Protein AF-A0A926B0V4-F1 (afdb_monomer_lite)

Sequence (328 aa):
MERTVPIIPLVIFDDSSFALPARYVQLSSSSASTWKEQTALTDANVHWQYHVLNVIGFRLKVNPSTSCTLLAYDDGTENGKGLALRRIESVQRYLTQSFGIASRRMNVEVRKGQPSQSPWVMIVNPTRTLIRPVTTSFVQNETRLPRVRIMPEVVSEAGIDKWSVTMFQAGRSVRTYADTGAVPATILWNMNENLQADAVLLQQVLVELRLEDKEGANTKSEPGRIAMRSQSVTDVSGVPSTRVEILRLHPPDYLSTSETELFNGVAPFTSIEFYPATATDEPEFLQSDAPVYTKPVNVDVWFRRGLVSPEKELYQRAEVYIKEERRP

pLDDT: mean 78.85, std 19.37, range [28.58, 98.62]

Structure (mmCIF, N/CA/C/O backbone):
data_AF-A0A926B0V4-F1
#
_entry.id   AF-A0A926B0V4-F1
#
loop_
_atom_site.group_PDB
_atom_site.id
_atom_site.type_symbol
_atom_site.label_atom_id
_atom_site.label_alt_id
_atom_site.label_comp_id
_atom_site.label_asym_id
_atom_site.label_entity_id
_atom_site.label_seq_id
_atom_site.pdbx_PDB_ins_code
_atom_site.Cartn_x
_atom_site.Cartn_y
_atom_site.Cartn_z
_atom_site.occupancy
_atom_site.B_iso_or_equiv
_atom_site.auth_seq_id
_atom_site.auth_comp_id
_atom_site.auth_asym_id
_atom_site.auth_atom_id
_atom_site.pdbx_PDB_model_num
ATOM 1 N N . MET A 1 1 ? -15.946 -5.553 4.010 1.00 76.75 1 MET A N 1
ATOM 2 C CA . MET A 1 1 ? -15.509 -4.488 3.090 1.00 76.75 1 MET A CA 1
ATOM 3 C C . MET A 1 1 ? -14.475 -5.054 2.139 1.00 76.75 1 MET A C 1
ATOM 5 O O . MET A 1 1 ? -13.463 -5.557 2.596 1.00 76.75 1 MET A O 1
ATOM 9 N N . GLU A 1 2 ? -14.710 -4.981 0.841 1.00 82.81 2 GLU A N 1
ATOM 10 C CA . GLU A 1 2 ? -13.732 -5.311 -0.191 1.00 82.81 2 GLU A CA 1
ATOM 11 C C . GLU A 1 2 ? -13.156 -4.026 -0.777 1.00 82.81 2 GLU A C 1
ATOM 13 O O . GLU A 1 2 ? -13.859 -3.022 -0.915 1.00 82.81 2 GLU A O 1
ATOM 18 N N . ARG A 1 3 ? -11.865 -4.044 -1.093 1.00 83.31 3 ARG A N 1
ATOM 19 C CA . ARG A 1 3 ? -11.168 -2.914 -1.688 1.00 83.31 3 ARG A CA 1
ATOM 20 C C . ARG A 1 3 ? -10.276 -3.386 -2.819 1.00 83.31 3 ARG A C 1
ATOM 22 O O . ARG A 1 3 ? -9.405 -4.225 -2.600 1.00 83.31 3 ARG A O 1
ATOM 29 N N . THR A 1 4 ? -10.437 -2.758 -3.974 1.00 84.94 4 THR A N 1
ATOM 30 C CA . THR A 1 4 ? -9.619 -2.982 -5.163 1.00 84.94 4 THR A CA 1
ATOM 31 C C . THR A 1 4 ? -8.945 -1.680 -5.570 1.00 84.94 4 THR A C 1
ATOM 33 O O . THR A 1 4 ? -9.616 -0.678 -5.825 1.00 84.94 4 THR A O 1
ATOM 36 N N . VAL A 1 5 ? -7.612 -1.683 -5.627 1.00 85.88 5 VAL A N 1
ATOM 37 C CA . VAL A 1 5 ? -6.826 -0.523 -6.061 1.00 85.88 5 VAL A CA 1
ATOM 38 C C . VAL A 1 5 ? -5.850 -0.896 -7.177 1.00 85.88 5 VAL A C 1
ATOM 40 O O . VAL A 1 5 ? -5.199 -1.942 -7.115 1.00 85.88 5 VAL A O 1
ATOM 43 N N . PRO A 1 6 ? -5.711 -0.059 -8.210 1.00 83.75 6 PRO A N 1
ATOM 44 C CA . PRO A 1 6 ? -4.656 -0.195 -9.192 1.00 83.75 6 PRO A CA 1
ATOM 45 C C . PRO A 1 6 ? -3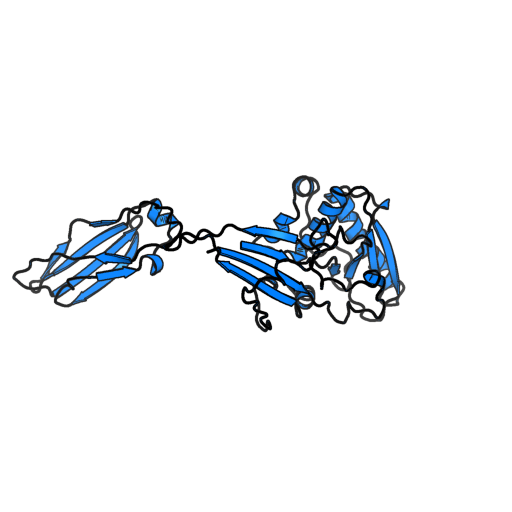.313 0.192 -8.578 1.00 83.75 6 PRO A C 1
ATOM 47 O O . PRO A 1 6 ? -3.224 0.999 -7.650 1.00 83.75 6 PRO A O 1
ATOM 50 N N . ILE A 1 7 ? -2.259 -0.383 -9.143 1.00 84.81 7 ILE A N 1
ATOM 51 C CA . ILE A 1 7 ? -0.883 -0.010 -8.849 1.00 84.81 7 ILE A CA 1
ATOM 52 C C . ILE A 1 7 ? -0.253 0.415 -10.156 1.00 84.81 7 ILE A C 1
ATOM 54 O O . ILE A 1 7 ? -0.257 -0.340 -11.129 1.00 84.81 7 ILE A O 1
ATOM 58 N N . ILE A 1 8 ? 0.289 1.626 -10.169 1.00 86.94 8 ILE A N 1
ATOM 59 C CA . ILE A 1 8 ? 0.957 2.142 -11.353 1.00 86.94 8 ILE A CA 1
ATOM 60 C C . ILE A 1 8 ? 2.337 1.484 -11.397 1.00 86.94 8 ILE A C 1
ATOM 62 O O . ILE A 1 8 ? 3.089 1.630 -10.431 1.00 86.94 8 ILE A O 1
ATOM 66 N N . PRO A 1 9 ? 2.688 0.759 -12.473 1.00 89.75 9 PRO A N 1
ATOM 67 C CA . PRO A 1 9 ? 3.892 -0.057 -12.579 1.00 89.75 9 PRO A CA 1
ATOM 68 C C . PRO A 1 9 ? 5.116 0.809 -12.891 1.00 89.75 9 PRO A C 1
ATOM 70 O O . PRO A 1 9 ? 5.840 0.564 -13.850 1.00 89.75 9 PRO A O 1
ATOM 73 N N . LEU A 1 10 ? 5.319 1.866 -12.114 1.00 89.62 10 LEU A N 1
ATOM 74 C CA . LEU A 1 10 ? 6.304 2.901 -12.366 1.00 89.62 10 LEU A CA 1
ATOM 75 C C . LEU A 1 10 ? 7.019 3.262 -11.065 1.00 89.62 10 LEU A C 1
ATOM 77 O O . LEU A 1 10 ? 6.400 3.360 -10.004 1.00 89.62 10 LEU A O 1
ATOM 81 N N . VAL A 1 11 ? 8.330 3.453 -11.174 1.00 95.38 11 VAL A N 1
ATOM 82 C CA . VAL A 1 11 ? 9.209 3.929 -10.105 1.00 95.38 11 VAL A CA 1
ATOM 83 C C . VAL A 1 11 ? 9.787 5.262 -10.539 1.00 95.38 11 VAL A C 1
ATOM 85 O O . VAL A 1 11 ? 10.464 5.332 -11.563 1.00 95.38 11 VAL A O 1
ATOM 88 N N . ILE A 1 12 ? 9.527 6.311 -9.769 1.00 94.06 12 ILE A N 1
ATOM 89 C CA . ILE A 1 12 ? 10.111 7.635 -9.998 1.00 94.06 12 ILE A CA 1
ATOM 90 C C . ILE A 1 12 ? 11.411 7.715 -9.201 1.00 94.06 12 ILE A C 1
ATOM 92 O O . ILE A 1 12 ? 11.429 7.323 -8.040 1.00 94.06 12 ILE A O 1
ATOM 96 N N . PHE A 1 13 ? 12.494 8.180 -9.814 1.00 95.00 13 PHE A N 1
ATOM 97 C CA . PHE A 1 13 ? 13.789 8.414 -9.175 1.00 95.00 13 PHE A CA 1
ATOM 98 C C . PHE A 1 13 ? 13.950 9.891 -8.821 1.00 95.00 13 PHE A C 1
ATOM 100 O O . PHE A 1 13 ? 13.159 10.730 -9.236 1.00 95.00 13 PHE A O 1
ATOM 107 N N . ASP A 1 14 ? 14.987 10.209 -8.057 1.00 91.88 14 ASP A N 1
ATOM 108 C CA . ASP A 1 14 ? 15.389 11.599 -7.849 1.00 91.88 14 ASP A CA 1
ATOM 109 C C . ASP A 1 14 ? 16.259 12.054 -9.045 1.00 91.88 14 ASP A C 1
ATOM 111 O O . ASP A 1 14 ? 16.977 11.239 -9.639 1.00 91.88 14 ASP A O 1
ATOM 115 N N . ASP A 1 15 ? 16.188 13.334 -9.424 1.00 82.19 15 ASP A N 1
ATOM 116 C CA . ASP A 1 15 ? 16.607 13.858 -10.743 1.00 82.19 15 ASP A CA 1
ATOM 117 C C . ASP A 1 15 ? 18.003 13.438 -11.222 1.00 82.19 15 ASP A C 1
ATOM 119 O O . ASP A 1 15 ? 18.176 13.089 -12.391 1.00 82.19 15 ASP A O 1
ATOM 123 N N . SER A 1 16 ? 18.996 13.403 -10.334 1.00 85.56 16 SER A N 1
ATOM 124 C CA . SER A 1 16 ? 20.379 13.004 -10.646 1.00 85.56 16 SER A CA 1
ATOM 125 C C . SER A 1 16 ? 20.762 11.621 -10.108 1.00 85.56 16 SER A C 1
ATOM 127 O O . SER A 1 16 ? 21.901 11.179 -10.263 1.00 85.56 16 SER A O 1
ATOM 129 N N . SER A 1 17 ? 19.821 10.913 -9.482 1.00 93.06 17 SER A N 1
ATOM 130 C CA . SER A 1 17 ? 20.060 9.625 -8.835 1.00 93.06 17 SER A CA 1
ATOM 131 C C . SER A 1 17 ? 19.667 8.448 -9.725 1.00 93.06 17 SER A C 1
ATOM 133 O O . SER A 1 17 ? 18.660 8.471 -10.438 1.00 93.06 17 SER A O 1
ATOM 135 N N . PHE A 1 18 ? 20.448 7.373 -9.627 1.00 95.81 18 PHE A N 1
ATOM 136 C CA . PHE A 1 18 ? 20.097 6.038 -10.118 1.00 95.81 18 PHE A CA 1
ATOM 137 C C . PHE A 1 18 ? 19.885 5.030 -8.980 1.00 95.81 18 PHE A C 1
ATOM 139 O O . PHE A 1 18 ? 19.626 3.854 -9.241 1.00 95.81 18 PHE A O 1
ATOM 146 N N . ALA A 1 19 ? 20.017 5.456 -7.721 1.00 96.56 19 ALA A N 1
ATOM 147 C CA . ALA A 1 19 ? 19.706 4.616 -6.573 1.00 96.56 19 ALA A CA 1
ATOM 148 C C . ALA A 1 19 ? 18.186 4.495 -6.424 1.00 96.56 19 ALA A C 1
ATOM 150 O O . ALA A 1 19 ? 17.470 5.480 -6.607 1.00 96.56 19 ALA A O 1
ATOM 151 N N . LEU A 1 20 ? 17.694 3.298 -6.086 1.00 96.81 20 LEU A N 1
ATOM 152 C CA . LEU A 1 20 ? 16.276 3.118 -5.777 1.00 96.81 20 LEU A CA 1
ATOM 153 C C . LEU A 1 20 ? 15.900 4.011 -4.590 1.00 96.81 20 LEU A C 1
ATOM 155 O O . LEU A 1 20 ? 16.515 3.869 -3.528 1.00 96.81 20 LEU A O 1
ATOM 159 N N . PRO A 1 21 ? 14.909 4.907 -4.734 1.00 96.06 21 PRO A N 1
ATOM 160 C CA . PRO A 1 21 ? 14.584 5.822 -3.655 1.00 96.06 21 PRO A CA 1
ATOM 161 C C . PRO A 1 21 ? 14.068 5.098 -2.415 1.00 96.06 21 PRO A C 1
ATOM 163 O O . PRO A 1 21 ? 13.288 4.149 -2.509 1.00 96.06 21 PRO A O 1
ATOM 166 N N . ALA A 1 22 ? 14.456 5.596 -1.240 1.00 94.25 22 ALA A N 1
ATOM 167 C CA . ALA A 1 22 ? 14.144 4.977 0.050 1.00 94.25 22 ALA A CA 1
ATOM 168 C C . ALA A 1 22 ? 12.638 4.899 0.359 1.00 94.25 22 ALA A C 1
ATOM 170 O O . ALA A 1 22 ? 12.223 4.099 1.192 1.00 94.25 22 ALA A O 1
ATOM 171 N N . ARG A 1 23 ? 11.817 5.712 -0.321 1.00 94.56 23 ARG A N 1
ATOM 172 C CA . ARG A 1 23 ? 10.354 5.675 -0.197 1.00 94.56 23 ARG A CA 1
ATOM 173 C C . ARG A 1 23 ? 9.737 4.384 -0.736 1.00 94.56 23 ARG A C 1
ATOM 175 O O . ARG A 1 23 ? 8.682 3.999 -0.256 1.00 94.56 23 ARG A O 1
ATOM 182 N N . TYR A 1 24 ? 10.382 3.704 -1.687 1.00 97.00 24 TYR A N 1
ATOM 183 C CA . TYR A 1 24 ? 9.933 2.395 -2.162 1.00 97.00 24 TYR A CA 1
ATOM 184 C C . TYR A 1 24 ? 10.376 1.308 -1.188 1.00 97.00 24 TYR A C 1
ATOM 186 O O . TYR A 1 24 ? 11.553 1.221 -0.834 1.00 97.00 24 TYR A O 1
ATOM 194 N N . VAL A 1 25 ? 9.443 0.448 -0.781 1.00 97.19 25 VAL A N 1
ATOM 195 C CA . VAL A 1 25 ? 9.725 -0.614 0.187 1.00 97.19 25 VAL A CA 1
ATOM 196 C C . VAL A 1 25 ? 10.599 -1.676 -0.462 1.00 97.19 25 VAL A C 1
ATOM 198 O O . VAL A 1 25 ? 10.169 -2.363 -1.390 1.00 97.19 25 VAL A O 1
ATOM 201 N N . GLN A 1 26 ? 11.810 -1.836 0.064 1.00 97.50 26 GLN A N 1
ATOM 202 C CA . GLN A 1 26 ? 12.789 -2.808 -0.408 1.00 97.50 26 GLN A CA 1
ATOM 203 C C . GLN A 1 26 ? 12.864 -3.989 0.562 1.00 97.50 26 GLN A C 1
ATOM 205 O O . GLN A 1 26 ? 13.227 -3.842 1.727 1.00 97.50 26 GLN A O 1
ATOM 210 N N . LEU A 1 27 ? 12.502 -5.173 0.079 1.00 97.94 27 LEU A N 1
ATOM 211 C CA . LEU A 1 27 ? 12.537 -6.414 0.841 1.00 97.94 27 LEU A CA 1
ATOM 212 C C . LEU A 1 27 ? 13.888 -7.107 0.669 1.00 97.94 27 LEU A C 1
ATOM 214 O O . LEU A 1 27 ? 14.455 -7.126 -0.425 1.00 97.94 27 LEU A O 1
ATOM 218 N N . SER A 1 28 ? 14.368 -7.760 1.725 1.00 97.94 28 SER A N 1
ATOM 219 C CA . SER A 1 28 ? 15.411 -8.778 1.595 1.00 97.94 28 SER A CA 1
ATOM 220 C C . SER A 1 28 ? 14.868 -10.008 0.859 1.00 97.94 28 SER A C 1
ATOM 222 O O . SER A 1 28 ? 13.655 -10.223 0.795 1.00 97.94 28 SER A O 1
ATOM 224 N N . SER A 1 29 ? 15.758 -10.873 0.365 1.00 97.31 29 SER A N 1
ATOM 225 C CA . SER A 1 29 ? 15.349 -12.143 -0.253 1.00 97.31 29 SER A CA 1
ATOM 226 C C . SER A 1 29 ? 14.517 -13.025 0.693 1.00 97.31 29 SER A C 1
ATOM 228 O O . SER A 1 29 ? 13.524 -13.631 0.285 1.00 97.31 29 SER A O 1
ATOM 230 N N . SER A 1 30 ? 14.856 -13.033 1.989 1.00 96.88 30 SER A N 1
ATOM 231 C CA . SER A 1 30 ? 14.104 -13.769 3.010 1.00 96.88 30 SER A CA 1
ATOM 232 C C . SER A 1 30 ? 12.690 -13.215 3.194 1.00 96.88 30 SER A C 1
ATOM 234 O O . SER A 1 30 ? 11.731 -13.986 3.137 1.00 96.88 30 SER A O 1
ATOM 236 N N . SER A 1 31 ? 12.525 -11.897 3.326 1.00 97.12 31 SER A N 1
ATOM 237 C CA . SER A 1 31 ? 11.203 -11.270 3.448 1.00 97.12 31 SER A CA 1
ATOM 238 C C . SER A 1 31 ? 10.379 -11.433 2.169 1.00 97.12 31 SER A C 1
ATOM 240 O O . SER A 1 31 ? 9.205 -11.789 2.224 1.00 97.12 31 SER A O 1
ATOM 242 N N . ALA A 1 32 ? 10.999 -11.267 0.998 1.00 97.00 32 ALA A N 1
ATOM 243 C CA . ALA A 1 32 ? 10.350 -11.458 -0.298 1.00 97.00 32 ALA A CA 1
ATOM 244 C C . ALA A 1 32 ? 9.883 -12.907 -0.537 1.00 97.00 32 ALA A C 1
ATOM 246 O O . ALA A 1 32 ? 8.979 -13.147 -1.340 1.00 97.00 32 ALA A O 1
ATOM 247 N N . SER A 1 33 ? 10.470 -13.895 0.150 1.00 94.44 33 SER A N 1
ATOM 248 C CA . SER A 1 33 ? 10.073 -15.299 0.007 1.00 94.44 33 SER A CA 1
ATOM 249 C C . SER A 1 33 ? 8.668 -15.596 0.543 1.00 94.44 33 SER A C 1
ATOM 251 O O . SER A 1 33 ? 7.975 -16.438 -0.032 1.00 94.44 33 SER A O 1
ATOM 253 N N . THR A 1 34 ? 8.236 -14.877 1.583 1.00 95.38 34 THR A N 1
ATOM 254 C CA . THR A 1 34 ? 6.943 -15.058 2.264 1.00 95.38 34 THR A CA 1
ATOM 255 C C . THR A 1 34 ? 5.933 -13.957 1.939 1.00 95.38 34 THR A C 1
ATOM 257 O O . THR A 1 34 ? 4.738 -14.136 2.171 1.00 95.38 34 THR A O 1
ATOM 260 N N . TRP A 1 35 ? 6.394 -12.845 1.362 1.00 96.69 35 TRP A N 1
ATOM 261 C CA . TRP A 1 35 ? 5.568 -11.691 1.024 1.00 96.69 35 TRP A CA 1
ATOM 262 C C . TRP A 1 35 ? 4.465 -12.015 0.001 1.00 96.69 35 TRP A C 1
ATOM 264 O O . TRP A 1 35 ? 4.663 -12.806 -0.928 1.00 96.69 35 TRP A O 1
ATOM 274 N N . LYS A 1 36 ? 3.297 -11.380 0.160 1.00 94.38 36 LYS A N 1
ATOM 275 C CA . LYS A 1 36 ? 2.122 -11.509 -0.718 1.00 94.38 36 LYS A CA 1
ATOM 276 C C . LYS A 1 36 ? 1.660 -10.132 -1.180 1.00 94.38 36 LYS A C 1
ATOM 278 O O . LYS A 1 36 ? 1.763 -9.166 -0.432 1.00 94.38 36 LYS A O 1
ATOM 283 N N . GLU A 1 37 ? 1.089 -10.040 -2.380 1.00 93.75 37 GLU A N 1
ATOM 284 C CA . GLU A 1 37 ? 0.657 -8.747 -2.935 1.00 93.75 37 GLU A CA 1
ATOM 285 C C . GLU A 1 37 ? -0.401 -8.028 -2.086 1.00 93.75 37 GLU A C 1
ATOM 287 O O . GLU A 1 37 ? -0.377 -6.804 -1.993 1.00 93.75 37 GLU A O 1
ATOM 292 N N . GLN A 1 38 ? -1.269 -8.774 -1.396 1.00 92.12 38 GLN A N 1
ATOM 293 C CA . GLN A 1 38 ? -2.292 -8.227 -0.499 1.00 92.12 38 GLN A CA 1
ATOM 294 C C . GLN A 1 38 ? -1.680 -7.466 0.683 1.00 92.12 38 GLN A C 1
ATOM 296 O O . GLN A 1 38 ? -2.309 -6.541 1.196 1.00 92.12 38 GLN A O 1
ATOM 301 N N . THR A 1 39 ? -0.440 -7.796 1.077 1.00 91.81 39 THR A N 1
ATOM 302 C CA . THR A 1 39 ? 0.286 -7.089 2.139 1.00 91.81 39 THR A CA 1
ATOM 303 C C . THR A 1 39 ? 0.428 -5.599 1.828 1.00 91.81 39 THR A C 1
ATOM 305 O O . THR A 1 39 ? 0.376 -4.789 2.747 1.00 91.81 39 THR A O 1
ATOM 308 N N . ALA A 1 40 ? 0.513 -5.222 0.545 1.00 92.50 40 ALA A N 1
ATOM 309 C CA . ALA A 1 40 ? 0.571 -3.821 0.128 1.00 92.50 40 ALA A CA 1
ATOM 310 C C . ALA A 1 40 ? -0.666 -3.006 0.550 1.00 92.50 40 ALA A C 1
ATOM 312 O O . ALA A 1 40 ? -0.563 -1.793 0.678 1.00 92.50 40 ALA A O 1
ATOM 313 N N . LEU A 1 41 ? -1.827 -3.648 0.742 1.00 89.25 41 LEU A N 1
ATOM 314 C CA . LEU A 1 41 ? -3.076 -2.979 1.136 1.00 89.25 41 LEU A CA 1
ATOM 315 C C . LEU A 1 41 ? -3.387 -3.091 2.627 1.00 89.25 41 LEU A C 1
ATOM 317 O O . LEU A 1 41 ? -4.265 -2.383 3.118 1.00 89.25 41 LEU A O 1
ATOM 321 N N . THR A 1 42 ? -2.712 -3.995 3.334 1.00 85.69 42 THR A N 1
ATOM 322 C CA . THR A 1 42 ? -2.877 -4.177 4.781 1.00 85.69 42 THR A CA 1
ATOM 323 C C . THR A 1 42 ? -1.812 -3.442 5.591 1.00 85.69 42 THR A C 1
ATOM 325 O O . THR A 1 42 ? -1.985 -3.289 6.797 1.00 85.69 42 THR A O 1
ATOM 328 N N . ASP A 1 43 ? -0.717 -2.998 4.966 1.00 84.12 43 ASP A N 1
ATOM 329 C CA . ASP A 1 43 ? 0.261 -2.122 5.611 1.00 84.12 43 ASP A CA 1
ATOM 330 C C . ASP A 1 43 ? -0.360 -0.735 5.848 1.00 84.12 43 ASP A C 1
ATOM 332 O O . ASP A 1 43 ? -0.678 -0.002 4.914 1.00 84.12 43 ASP A O 1
ATOM 336 N N . ALA A 1 44 ? -0.571 -0.387 7.117 1.00 76.94 44 ALA A N 1
ATOM 337 C CA . ALA A 1 44 ? -1.184 0.880 7.505 1.00 76.94 44 ALA A CA 1
ATOM 338 C C . ALA A 1 44 ? -0.198 2.063 7.496 1.00 76.94 44 ALA A C 1
ATOM 340 O O . ALA A 1 44 ? -0.631 3.215 7.558 1.00 76.94 44 ALA A O 1
ATOM 341 N N . ASN A 1 45 ? 1.112 1.795 7.456 1.00 84.12 45 ASN A N 1
ATOM 342 C CA . ASN A 1 45 ? 2.155 2.813 7.587 1.00 84.12 45 ASN A CA 1
ATOM 343 C C . ASN A 1 45 ? 2.652 3.314 6.231 1.00 84.12 45 ASN A C 1
ATOM 345 O O . ASN A 1 45 ? 3.163 4.431 6.137 1.00 84.12 45 ASN A O 1
ATOM 349 N N . VAL A 1 46 ? 2.516 2.493 5.191 1.00 90.00 46 VAL A N 1
ATOM 350 C CA . VAL A 1 46 ? 3.065 2.768 3.867 1.00 90.00 46 VAL A CA 1
ATOM 351 C C . VAL A 1 46 ? 1.953 2.773 2.830 1.00 90.00 46 VAL A C 1
ATOM 353 O O . VAL A 1 46 ? 1.135 1.862 2.758 1.00 90.00 46 VAL A O 1
ATOM 356 N N . HIS A 1 47 ? 1.939 3.794 1.975 1.00 92.06 47 HIS A N 1
ATOM 357 C CA . HIS A 1 47 ? 1.021 3.815 0.844 1.00 92.06 47 HIS A CA 1
ATOM 358 C C . HIS A 1 47 ? 1.353 2.688 -0.152 1.00 92.06 47 HIS A C 1
ATOM 360 O O . HIS A 1 47 ? 2.509 2.528 -0.549 1.00 92.06 47 HIS A O 1
ATOM 366 N N . TRP A 1 48 ? 0.347 1.950 -0.631 1.00 92.19 48 TRP A N 1
ATOM 367 C CA . TRP A 1 48 ? 0.531 0.747 -1.463 1.00 92.19 48 TRP A CA 1
ATOM 368 C C . TRP A 1 48 ? 1.362 0.966 -2.733 1.00 92.19 48 TRP A C 1
ATOM 370 O O . TRP A 1 48 ? 2.049 0.049 -3.180 1.00 92.19 48 TRP A O 1
ATOM 380 N N . GLN A 1 49 ? 1.339 2.176 -3.307 1.00 93.00 49 GLN A N 1
ATOM 381 C CA . GLN A 1 49 ? 2.161 2.529 -4.474 1.00 93.00 49 GLN A CA 1
ATOM 382 C C . GLN A 1 49 ? 3.653 2.263 -4.222 1.00 93.00 49 GLN A C 1
ATOM 384 O O . GLN A 1 49 ? 4.361 1.824 -5.125 1.00 93.00 49 GLN A O 1
ATOM 389 N N . TYR A 1 50 ? 4.136 2.448 -2.993 1.00 96.19 50 TYR A N 1
ATOM 390 C CA . TYR A 1 50 ? 5.535 2.194 -2.648 1.00 96.19 50 TYR A CA 1
ATOM 391 C C . TYR A 1 50 ? 5.893 0.709 -2.559 1.00 96.19 50 TYR A C 1
ATOM 393 O O . TYR A 1 50 ? 7.072 0.363 -2.491 1.00 96.19 50 TYR A O 1
ATOM 401 N N . HIS A 1 51 ? 4.903 -0.182 -2.633 1.00 97.00 51 HIS A N 1
ATOM 402 C CA . HIS A 1 51 ? 5.105 -1.614 -2.817 1.00 97.00 51 HIS A CA 1
ATOM 403 C C . HIS A 1 51 ? 5.074 -2.040 -4.291 1.00 97.00 51 HIS A C 1
ATOM 405 O O . HIS A 1 51 ? 5.116 -3.242 -4.545 1.00 97.00 51 HIS A O 1
ATOM 411 N N . VAL A 1 52 ? 5.040 -1.121 -5.270 1.00 95.81 52 VAL A N 1
ATOM 412 C CA . VAL A 1 52 ? 4.976 -1.468 -6.706 1.00 95.81 52 VAL A CA 1
ATOM 413 C C . VAL A 1 52 ? 6.003 -2.530 -7.108 1.00 95.81 52 VAL A C 1
ATOM 415 O O . VAL A 1 52 ? 5.640 -3.536 -7.716 1.00 95.81 52 VAL A O 1
ATOM 418 N N . LEU A 1 53 ? 7.265 -2.385 -6.695 1.00 97.81 53 LEU A N 1
ATOM 419 C CA . LEU A 1 53 ? 8.313 -3.359 -7.015 1.00 97.81 53 LEU A CA 1
ATOM 420 C C . LEU A 1 53 ? 8.090 -4.715 -6.334 1.00 97.81 53 LEU A C 1
ATOM 422 O O . LEU A 1 53 ? 8.420 -5.748 -6.911 1.00 97.81 53 LEU A O 1
ATOM 426 N N . ASN A 1 54 ? 7.494 -4.728 -5.141 1.00 98.25 54 ASN A N 1
ATOM 427 C CA . ASN A 1 54 ? 7.165 -5.960 -4.422 1.00 98.25 54 ASN A CA 1
ATOM 428 C C . ASN A 1 54 ? 6.019 -6.708 -5.087 1.00 98.25 54 ASN A C 1
ATOM 430 O O . ASN A 1 54 ? 6.104 -7.918 -5.282 1.00 98.25 54 ASN A O 1
ATOM 434 N N . VAL A 1 55 ? 4.979 -5.979 -5.494 1.00 96.62 55 VAL A N 1
ATOM 435 C CA . VAL A 1 55 ? 3.847 -6.538 -6.237 1.00 96.62 55 VAL A CA 1
ATOM 436 C C . VAL A 1 55 ? 4.327 -7.138 -7.553 1.00 96.62 55 VAL A C 1
ATOM 438 O O . VAL A 1 55 ? 4.026 -8.294 -7.846 1.00 96.62 55 VAL A O 1
ATOM 441 N N . ILE A 1 56 ? 5.132 -6.398 -8.318 1.00 96.19 56 ILE A N 1
ATOM 442 C CA . ILE A 1 56 ? 5.678 -6.877 -9.591 1.00 96.19 56 ILE A CA 1
ATOM 443 C C . ILE A 1 56 ? 6.608 -8.077 -9.381 1.00 96.19 56 ILE A C 1
ATOM 445 O O . ILE A 1 56 ? 6.467 -9.083 -10.077 1.00 96.19 56 ILE A O 1
ATOM 449 N N . GLY A 1 57 ? 7.517 -8.013 -8.404 1.00 97.25 57 GLY A N 1
ATOM 450 C CA . GLY A 1 57 ? 8.425 -9.110 -8.070 1.00 97.25 57 GLY A CA 1
ATOM 451 C C . GLY A 1 57 ? 7.681 -10.384 -7.674 1.00 97.25 57 GLY A C 1
ATOM 452 O O . GLY A 1 57 ? 7.967 -11.459 -8.205 1.00 97.25 57 GLY A O 1
ATOM 453 N N . PHE A 1 58 ? 6.663 -10.266 -6.817 1.00 97.19 58 PHE A N 1
ATOM 454 C CA . PHE A 1 58 ? 5.786 -11.374 -6.445 1.00 97.19 58 PHE A CA 1
ATOM 455 C C . PHE A 1 58 ? 5.087 -11.973 -7.670 1.00 97.19 58 PHE A C 1
ATOM 457 O O . PHE A 1 58 ? 5.149 -13.185 -7.881 1.00 97.19 58 PHE A O 1
ATOM 464 N N . ARG A 1 59 ? 4.479 -11.134 -8.519 1.00 95.06 59 ARG A N 1
ATOM 465 C CA . ARG A 1 59 ? 3.758 -11.580 -9.722 1.00 95.06 59 ARG A CA 1
ATOM 466 C C . ARG A 1 59 ? 4.672 -12.263 -10.737 1.00 95.06 59 ARG A C 1
ATOM 468 O O . ARG A 1 59 ? 4.289 -13.293 -11.285 1.00 95.06 59 ARG A O 1
ATOM 475 N N . LEU A 1 60 ? 5.883 -11.756 -10.957 1.00 95.38 60 LEU A N 1
ATOM 476 C CA . LEU A 1 60 ? 6.884 -12.400 -11.817 1.00 95.38 60 LEU A CA 1
ATOM 477 C C . LEU A 1 60 ? 7.355 -13.742 -11.245 1.00 95.38 60 LEU A C 1
ATOM 479 O O . LEU A 1 60 ? 7.601 -14.684 -12.003 1.00 95.38 60 LEU A O 1
ATOM 483 N N . LYS A 1 61 ? 7.478 -13.845 -9.920 1.00 95.12 61 LYS A N 1
ATOM 484 C CA . LYS A 1 61 ? 7.894 -15.077 -9.244 1.00 95.12 61 LYS A CA 1
ATOM 485 C C . LYS A 1 61 ? 6.845 -16.179 -9.376 1.00 95.12 61 LYS A C 1
ATOM 487 O O . LYS A 1 61 ? 7.203 -17.307 -9.698 1.00 95.12 61 LYS A O 1
ATOM 492 N N . VAL A 1 62 ? 5.567 -15.860 -9.161 1.00 94.31 62 VAL A N 1
ATOM 493 C CA . VAL A 1 62 ? 4.478 -16.852 -9.247 1.00 94.31 62 VAL A CA 1
ATOM 494 C C . VAL A 1 62 ? 4.071 -17.184 -10.687 1.00 94.31 62 VAL A C 1
ATOM 496 O O . VAL A 1 62 ? 3.494 -18.240 -10.914 1.00 94.31 62 VAL A O 1
ATOM 499 N N . ASN A 1 63 ? 4.417 -16.336 -11.663 1.00 92.94 63 ASN A N 1
ATOM 500 C CA . ASN A 1 63 ? 4.169 -16.577 -13.087 1.00 92.94 63 ASN A CA 1
ATOM 501 C C . ASN A 1 63 ? 5.496 -16.741 -13.853 1.00 92.94 63 ASN A C 1
ATOM 503 O O . ASN A 1 63 ? 5.946 -15.786 -14.486 1.00 92.94 63 ASN A O 1
ATOM 507 N N . PRO A 1 64 ? 6.165 -17.911 -13.814 1.00 92.00 64 PRO A N 1
ATOM 508 C CA . PRO A 1 64 ? 7.522 -18.083 -14.347 1.00 92.00 64 PRO A CA 1
ATOM 509 C C . PRO A 1 64 ? 7.646 -17.914 -15.871 1.00 92.00 64 PRO A C 1
ATOM 511 O O . PRO A 1 64 ? 8.739 -17.624 -16.355 1.00 92.00 64 PRO A O 1
ATOM 514 N N . SER A 1 65 ? 6.550 -18.062 -16.619 1.00 91.25 65 SER A N 1
ATOM 515 C CA . SER A 1 65 ? 6.494 -17.864 -18.075 1.00 91.25 65 SER A CA 1
ATOM 516 C C . SER A 1 65 ? 6.367 -16.397 -18.497 1.00 91.25 65 SER A C 1
ATOM 518 O O . SER A 1 65 ? 6.598 -16.076 -19.659 1.00 91.25 65 SER A O 1
ATOM 520 N N . THR A 1 66 ? 6.014 -15.491 -17.581 1.00 91.06 66 THR A N 1
ATOM 521 C CA . THR A 1 66 ? 5.788 -14.077 -17.907 1.00 91.06 66 THR A CA 1
ATOM 522 C C . THR A 1 66 ? 7.109 -13.317 -18.040 1.00 91.06 66 THR A C 1
ATOM 524 O O . THR A 1 66 ? 8.046 -13.540 -17.275 1.00 91.06 66 THR A O 1
ATOM 527 N N . SER A 1 67 ? 7.186 -12.368 -18.963 1.00 92.75 67 SER A N 1
ATOM 528 C CA . SER A 1 67 ? 8.281 -11.398 -19.059 1.00 92.75 67 SER A CA 1
ATOM 529 C C . SER A 1 67 ? 7.742 -9.969 -19.021 1.00 92.75 67 SER A C 1
ATOM 531 O O . SER A 1 67 ? 6.536 -9.724 -19.155 1.00 92.75 67 SER A O 1
ATOM 533 N N . CYS A 1 68 ? 8.637 -9.017 -18.799 1.00 93.38 68 CYS A N 1
ATOM 534 C CA . CYS A 1 68 ? 8.337 -7.596 -18.878 1.00 93.38 68 CYS A CA 1
ATOM 535 C C . CYS A 1 68 ? 9.475 -6.830 -19.549 1.00 93.38 68 CYS A C 1
ATOM 537 O O . CYS A 1 68 ? 10.596 -7.330 -19.674 1.00 93.38 68 CYS A O 1
ATOM 539 N N . THR A 1 69 ? 9.170 -5.601 -19.945 1.00 94.31 69 THR A N 1
ATOM 540 C CA . THR A 1 69 ? 10.151 -4.614 -20.382 1.00 94.31 69 THR A CA 1
ATOM 541 C C . THR A 1 69 ? 10.265 -3.536 -19.314 1.00 94.31 69 THR A C 1
ATOM 543 O O . THR A 1 69 ? 9.259 -3.004 -18.849 1.00 94.31 69 THR A O 1
ATOM 546 N N . LEU A 1 70 ? 11.492 -3.228 -18.912 1.00 96.12 70 LEU A N 1
ATOM 547 C CA . LEU A 1 70 ? 11.837 -2.070 -18.106 1.00 96.12 70 LEU A CA 1
ATOM 548 C C . LEU A 1 70 ? 12.167 -0.934 -19.070 1.00 96.12 70 LEU A C 1
ATOM 550 O O . LEU A 1 70 ? 13.195 -0.969 -19.747 1.00 96.12 70 LEU A O 1
ATOM 554 N N . LEU A 1 71 ? 11.261 0.032 -19.145 1.00 92.62 71 LEU A N 1
ATOM 555 C CA . LEU A 1 71 ? 11.332 1.174 -20.040 1.00 92.62 71 LEU A CA 1
ATOM 556 C C . LEU A 1 71 ? 11.705 2.431 -19.255 1.00 92.62 71 LEU A C 1
ATOM 558 O O . LEU A 1 71 ? 11.106 2.715 -18.217 1.00 92.62 71 LEU A O 1
ATOM 562 N N . ALA A 1 72 ? 12.636 3.213 -19.783 1.00 92.31 72 ALA A N 1
ATOM 563 C CA . ALA A 1 72 ? 12.895 4.579 -19.344 1.00 92.31 72 ALA A CA 1
ATOM 564 C C . ALA A 1 72 ? 13.110 5.492 -20.555 1.00 92.31 72 ALA A C 1
ATOM 566 O O . ALA A 1 72 ? 13.464 5.028 -21.641 1.00 92.31 72 ALA A O 1
ATOM 567 N N . TYR A 1 73 ? 12.928 6.792 -20.353 1.00 89.44 73 TYR A N 1
ATOM 568 C CA . TYR A 1 73 ? 13.329 7.807 -21.321 1.00 89.44 73 TYR A CA 1
ATOM 569 C C . TYR A 1 73 ? 14.619 8.490 -20.854 1.00 89.44 73 TYR A C 1
ATOM 571 O O . TYR A 1 73 ? 14.818 8.692 -19.653 1.00 89.44 73 TYR A O 1
ATOM 579 N N . ASP A 1 74 ? 15.492 8.828 -21.798 1.00 90.19 74 ASP A N 1
ATOM 580 C CA . ASP A 1 74 ? 16.617 9.732 -21.554 1.00 90.19 74 ASP A CA 1
ATOM 581 C C . ASP A 1 74 ? 16.180 11.212 -21.588 1.00 90.19 74 ASP A C 1
ATOM 583 O O . ASP A 1 74 ? 15.013 11.525 -21.816 1.00 90.19 74 ASP A O 1
ATOM 587 N N . ASP A 1 75 ? 17.111 12.133 -21.338 1.00 86.06 75 ASP A N 1
ATOM 588 C CA . ASP A 1 75 ? 16.879 13.585 -21.414 1.00 86.06 75 ASP A CA 1
ATOM 589 C C . ASP A 1 75 ? 17.337 14.202 -22.754 1.00 86.06 75 ASP A C 1
ATOM 591 O O . ASP A 1 75 ? 17.449 15.423 -22.885 1.00 86.06 75 ASP A O 1
ATOM 595 N N . GLY A 1 76 ? 17.639 13.365 -23.753 1.00 84.62 76 GLY A N 1
ATOM 596 C CA . GLY A 1 76 ? 18.219 13.768 -25.032 1.00 84.62 76 GLY A CA 1
ATOM 597 C C . GLY A 1 76 ? 19.744 13.948 -25.037 1.00 84.62 76 GLY A C 1
ATOM 598 O O . GLY A 1 76 ? 20.301 14.234 -26.100 1.00 84.62 76 GLY A O 1
ATOM 599 N N . THR A 1 77 ? 20.434 13.766 -23.904 1.00 87.62 77 THR A N 1
ATOM 600 C CA . THR A 1 77 ? 21.903 13.814 -23.793 1.00 87.62 77 THR A CA 1
ATOM 601 C C . THR A 1 77 ? 22.519 12.420 -23.614 1.00 87.62 77 THR A C 1
ATOM 603 O O . THR A 1 77 ? 21.879 11.493 -23.116 1.00 87.62 77 THR A O 1
ATOM 606 N N . GLU A 1 78 ? 23.803 12.258 -23.963 1.00 86.38 78 GLU A N 1
ATOM 607 C CA . GLU A 1 78 ? 24.518 10.982 -23.761 1.00 86.38 78 GLU A CA 1
ATOM 608 C C . GLU A 1 78 ? 24.614 10.609 -22.269 1.00 86.38 78 GLU A C 1
ATOM 610 O O . GLU A 1 78 ? 24.445 9.448 -21.888 1.00 86.38 78 GLU A O 1
ATOM 615 N N . ASN A 1 79 ? 24.804 11.610 -21.403 1.00 89.31 79 ASN A N 1
ATOM 616 C CA . ASN A 1 79 ? 24.798 11.416 -19.954 1.00 89.31 79 ASN A CA 1
ATOM 617 C C . ASN A 1 79 ? 23.424 10.947 -19.455 1.00 89.31 79 ASN A C 1
ATOM 619 O O . ASN A 1 79 ? 23.356 10.023 -18.641 1.00 89.31 79 ASN A O 1
ATOM 623 N N . GLY A 1 80 ? 22.335 11.532 -19.960 1.00 89.44 80 GLY A N 1
ATOM 624 C CA . GLY A 1 80 ? 20.976 11.129 -19.607 1.00 89.44 80 GLY A CA 1
ATOM 625 C C . GLY A 1 80 ? 20.645 9.711 -20.049 1.00 89.44 80 GLY A C 1
ATOM 626 O O . GLY A 1 80 ? 20.039 8.963 -19.283 1.00 89.44 80 GLY A O 1
ATOM 627 N N . LYS A 1 81 ? 21.124 9.285 -21.223 1.00 91.94 81 LYS A N 1
ATOM 628 C CA . LYS A 1 81 ? 21.002 7.892 -21.674 1.00 91.94 81 LYS A CA 1
ATOM 629 C C . LYS A 1 81 ? 21.714 6.927 -20.727 1.00 91.94 81 LYS A C 1
ATOM 631 O O . LYS A 1 81 ? 21.137 5.914 -20.323 1.00 91.94 81 LYS A O 1
ATOM 636 N N . GLY A 1 82 ? 22.940 7.261 -20.316 1.00 94.56 82 GLY A N 1
ATOM 637 C CA . GLY A 1 82 ? 23.677 6.498 -19.307 1.00 94.56 82 GLY A CA 1
ATOM 638 C C . GLY A 1 82 ? 22.955 6.442 -17.955 1.00 94.56 82 GLY A C 1
ATOM 639 O O . GLY A 1 82 ? 22.937 5.396 -17.303 1.00 94.56 82 GLY A O 1
ATOM 640 N N . LEU A 1 83 ? 22.319 7.540 -17.537 1.00 94.62 83 LEU A N 1
ATOM 641 C CA . LEU A 1 83 ? 21.565 7.612 -16.285 1.00 94.62 83 LEU A CA 1
ATOM 642 C C . LEU A 1 83 ? 20.266 6.790 -16.337 1.00 94.62 83 LEU A C 1
ATOM 644 O O . LEU A 1 83 ? 19.982 6.043 -15.399 1.00 94.62 83 LEU A O 1
ATOM 648 N N . ALA A 1 84 ? 19.512 6.873 -17.436 1.00 94.56 84 ALA A N 1
ATOM 649 C CA . ALA A 1 84 ? 18.306 6.080 -17.668 1.00 94.56 84 ALA A CA 1
ATOM 650 C C . ALA A 1 84 ? 18.604 4.573 -17.607 1.00 94.56 84 ALA A C 1
ATOM 652 O O . ALA A 1 84 ? 17.907 3.828 -16.914 1.00 94.56 84 ALA A O 1
ATOM 653 N N . LEU A 1 85 ? 19.702 4.135 -18.236 1.00 96.81 85 LEU A N 1
ATOM 654 C CA . LEU A 1 85 ? 20.146 2.743 -18.178 1.00 96.81 85 LEU A CA 1
ATOM 655 C C . LEU A 1 85 ? 20.457 2.297 -16.740 1.00 96.81 85 LEU A C 1
ATOM 657 O O . LEU A 1 85 ? 19.958 1.266 -16.293 1.00 96.81 85 LEU A O 1
ATOM 661 N N . ARG A 1 86 ? 21.210 3.098 -15.973 1.00 97.62 86 ARG A N 1
ATOM 662 C CA . ARG A 1 86 ? 21.544 2.777 -14.571 1.00 97.62 86 ARG A CA 1
ATOM 663 C C . ARG A 1 86 ? 20.311 2.686 -13.668 1.00 97.62 86 ARG A C 1
ATOM 665 O O . ARG A 1 86 ? 20.297 1.887 -12.732 1.00 97.62 86 ARG A O 1
ATOM 672 N N . ARG A 1 87 ? 19.266 3.475 -13.932 1.00 97.81 87 ARG A N 1
ATOM 673 C CA . ARG A 1 87 ? 17.982 3.382 -13.212 1.00 97.81 87 ARG A CA 1
ATOM 674 C C . ARG A 1 87 ? 17.273 2.063 -13.500 1.00 97.81 87 ARG A C 1
ATOM 676 O O . ARG A 1 87 ? 16.833 1.394 -12.562 1.00 97.81 87 ARG A O 1
ATOM 683 N N . ILE A 1 88 ? 17.219 1.659 -14.772 1.00 98.31 88 ILE A N 1
ATOM 684 C CA . ILE A 1 88 ? 16.681 0.352 -15.170 1.00 98.31 88 ILE A CA 1
ATOM 685 C C . ILE A 1 88 ? 17.461 -0.775 -14.483 1.00 98.31 88 ILE A C 1
ATOM 687 O O . ILE A 1 88 ? 16.855 -1.665 -13.886 1.00 98.31 88 ILE A O 1
ATOM 691 N N . GLU A 1 89 ? 18.794 -0.713 -14.494 1.00 98.12 89 GLU A N 1
ATOM 692 C CA . GLU A 1 89 ? 19.651 -1.694 -13.821 1.00 98.12 89 GLU A CA 1
ATOM 693 C C . GLU A 1 89 ? 19.381 -1.774 -12.315 1.00 98.12 89 GLU A C 1
ATOM 695 O O . GLU A 1 89 ? 19.408 -2.864 -11.748 1.00 98.12 89 GLU A O 1
ATOM 700 N N . SER A 1 90 ? 19.099 -0.653 -11.646 1.00 98.44 90 SER A N 1
ATOM 701 C CA . SER A 1 90 ? 18.739 -0.650 -10.224 1.00 98.44 90 SER A CA 1
ATOM 702 C C . SER A 1 90 ? 17.408 -1.354 -9.950 1.00 98.44 90 SER A C 1
ATOM 704 O O . SER A 1 90 ? 17.334 -2.152 -9.013 1.00 98.44 90 SER A O 1
ATOM 706 N N . VAL A 1 91 ? 16.387 -1.140 -10.788 1.00 98.50 91 VAL A N 1
ATOM 707 C CA . VAL A 1 91 ? 15.119 -1.891 -10.711 1.00 98.50 91 VAL A CA 1
ATOM 708 C C . VAL A 1 91 ? 15.354 -3.379 -10.974 1.00 98.50 91 VAL A C 1
ATOM 710 O O . VAL A 1 91 ? 14.907 -4.227 -10.199 1.00 98.50 91 VAL A O 1
ATOM 713 N N . GLN A 1 92 ? 16.097 -3.707 -12.033 1.00 98.19 92 GLN A N 1
ATOM 714 C CA . GLN A 1 92 ? 16.408 -5.085 -12.405 1.00 98.19 92 GLN A CA 1
ATOM 715 C C . GLN A 1 92 ? 17.165 -5.801 -11.280 1.00 98.19 92 GLN A C 1
ATOM 717 O O . GLN A 1 92 ? 16.797 -6.907 -10.892 1.00 98.19 92 GLN A O 1
ATOM 722 N N . ARG A 1 93 ? 18.182 -5.147 -10.704 1.00 98.50 93 ARG A N 1
ATOM 723 C CA . ARG A 1 93 ? 18.982 -5.663 -9.587 1.00 98.50 93 ARG A CA 1
ATOM 724 C C . ARG A 1 93 ? 18.105 -6.006 -8.391 1.00 98.50 93 ARG A C 1
ATOM 726 O O . ARG A 1 93 ? 18.262 -7.091 -7.842 1.00 98.50 93 ARG A O 1
ATOM 733 N N . TYR A 1 94 ? 17.175 -5.128 -8.022 1.00 98.62 94 TYR A N 1
ATOM 734 C CA . TYR A 1 94 ? 16.243 -5.378 -6.926 1.00 98.62 94 TYR A CA 1
ATOM 735 C C . TYR A 1 94 ? 15.367 -6.612 -7.175 1.00 98.62 94 TYR A C 1
ATOM 737 O O . TYR A 1 94 ? 15.303 -7.514 -6.340 1.00 98.62 94 TYR A O 1
ATOM 745 N N . LEU A 1 95 ? 14.740 -6.699 -8.352 1.00 98.44 95 LEU A N 1
ATOM 746 C CA . LEU A 1 95 ? 13.886 -7.836 -8.708 1.00 98.44 95 LEU A CA 1
ATOM 747 C C . LEU A 1 95 ? 14.679 -9.154 -8.753 1.00 98.44 95 LEU A C 1
ATOM 749 O O . LEU A 1 95 ? 14.196 -10.187 -8.285 1.00 98.44 95 LEU A O 1
ATOM 753 N N . THR A 1 96 ? 15.917 -9.122 -9.246 1.00 98.38 96 THR A N 1
ATOM 754 C CA . THR A 1 96 ? 16.807 -10.288 -9.245 1.00 98.38 96 THR A CA 1
ATOM 755 C C . THR A 1 96 ? 17.212 -10.692 -7.827 1.00 98.38 96 THR A C 1
ATOM 757 O O . THR A 1 96 ? 17.077 -11.858 -7.468 1.00 98.38 96 THR A O 1
ATOM 760 N N . GLN A 1 97 ? 17.692 -9.758 -7.003 1.00 98.31 97 GLN A N 1
ATOM 761 C CA . GLN A 1 97 ? 18.250 -10.064 -5.680 1.00 98.31 97 GLN A CA 1
ATOM 762 C C . GLN A 1 97 ? 17.178 -10.447 -4.656 1.00 98.31 97 GLN A C 1
ATOM 764 O O . GLN A 1 97 ? 17.354 -11.407 -3.906 1.00 98.31 97 GLN A O 1
ATOM 769 N N . SER A 1 98 ? 16.059 -9.726 -4.627 1.00 98.38 98 SER A N 1
ATOM 770 C CA . SER A 1 98 ? 15.006 -9.956 -3.638 1.00 98.38 98 SER A CA 1
ATOM 771 C C . SER A 1 98 ? 14.074 -11.087 -4.064 1.00 98.38 98 SER A C 1
ATOM 773 O O . SER A 1 98 ? 13.751 -11.958 -3.260 1.00 98.38 98 SER A O 1
ATOM 775 N N . PHE A 1 99 ? 13.673 -11.135 -5.336 1.00 98.12 99 PHE A N 1
ATOM 776 C CA . PHE A 1 99 ? 12.664 -12.092 -5.807 1.00 98.12 99 PHE A CA 1
ATOM 777 C C . PHE A 1 99 ? 13.227 -13.257 -6.631 1.00 98.12 99 PHE A C 1
ATOM 779 O O . PHE A 1 99 ? 12.483 -14.196 -6.919 1.00 98.12 99 PHE A O 1
ATOM 786 N N . GLY A 1 100 ? 14.518 -13.243 -6.984 1.00 97.62 100 GLY A N 1
ATOM 787 C CA . GLY A 1 100 ? 15.144 -14.305 -7.777 1.00 97.62 100 GLY A CA 1
ATOM 788 C C . GLY A 1 100 ? 14.729 -14.291 -9.250 1.00 97.62 100 GLY A C 1
ATOM 789 O O . GLY A 1 100 ? 14.760 -15.331 -9.909 1.00 97.62 100 GLY A O 1
ATOM 790 N N . ILE A 1 101 ? 14.286 -13.145 -9.779 1.00 98.00 101 ILE A N 1
ATOM 791 C CA . ILE A 1 101 ? 13.840 -13.054 -11.172 1.00 98.00 101 ILE A CA 1
ATOM 792 C C . ILE A 1 101 ? 15.054 -13.072 -12.103 1.00 98.00 101 ILE A C 1
ATOM 794 O O . ILE A 1 101 ? 15.946 -12.240 -11.997 1.00 98.00 101 ILE A O 1
ATOM 798 N N . ALA A 1 102 ? 15.089 -14.016 -13.044 1.00 97.75 102 ALA A N 1
ATOM 799 C CA . ALA A 1 102 ? 16.174 -14.095 -14.017 1.00 97.75 102 ALA A CA 1
ATOM 800 C C . ALA A 1 102 ? 16.177 -12.869 -14.948 1.00 97.75 102 ALA A C 1
ATOM 802 O O . ALA A 1 102 ? 15.152 -12.572 -15.562 1.00 97.75 102 ALA A O 1
ATOM 803 N N . SER A 1 103 ? 17.336 -12.226 -15.140 1.00 96.25 103 SER A N 1
ATOM 804 C CA . SER A 1 103 ? 17.471 -11.012 -15.966 1.00 96.25 103 SER A CA 1
ATOM 805 C C . SER A 1 103 ? 16.924 -11.163 -17.388 1.00 96.25 103 SER A C 1
ATOM 807 O O . SER A 1 103 ? 16.331 -10.230 -17.908 1.00 96.25 103 SER A O 1
ATOM 809 N N . ARG A 1 104 ? 17.014 -12.362 -17.988 1.00 96.31 104 ARG A N 1
ATOM 810 C CA . ARG A 1 104 ? 16.446 -12.665 -19.320 1.00 96.31 104 ARG A CA 1
ATOM 811 C C . ARG A 1 104 ? 14.924 -12.483 -19.431 1.00 96.31 104 ARG A C 1
ATOM 813 O O . ARG A 1 104 ? 14.393 -12.517 -20.530 1.00 96.31 104 ARG A O 1
ATOM 820 N N . ARG A 1 105 ? 14.210 -12.379 -18.304 1.00 95.88 105 ARG A N 1
ATOM 821 C CA . ARG A 1 105 ? 12.758 -12.129 -18.253 1.00 95.88 105 ARG A CA 1
ATOM 822 C C . ARG A 1 105 ? 12.417 -10.638 -18.174 1.00 95.88 105 ARG A C 1
ATOM 824 O O . ARG A 1 105 ? 11.237 -10.300 -18.188 1.00 95.88 105 ARG A O 1
ATOM 831 N N . MET A 1 106 ? 13.428 -9.781 -18.050 1.00 96.69 106 MET A N 1
ATOM 832 C CA . MET A 1 106 ? 13.310 -8.335 -17.897 1.00 96.69 106 MET A CA 1
ATOM 833 C C . MET A 1 106 ? 14.106 -7.667 -19.017 1.00 96.69 106 MET A C 1
ATOM 835 O O . MET A 1 106 ? 15.312 -7.453 -18.886 1.00 96.69 106 MET A O 1
ATOM 839 N N . ASN A 1 107 ? 13.429 -7.369 -20.122 1.00 95.88 107 ASN A N 1
ATOM 840 C CA . ASN A 1 107 ? 14.027 -6.657 -21.246 1.00 95.88 107 ASN A CA 1
ATOM 841 C C . ASN A 1 107 ? 14.320 -5.209 -20.845 1.00 95.88 107 ASN A C 1
ATOM 843 O O . ASN A 1 107 ? 13.591 -4.629 -20.044 1.00 95.88 107 ASN A O 1
ATOM 847 N N . VAL A 1 108 ? 15.379 -4.630 -21.400 1.00 96.00 108 VAL A N 1
ATOM 848 C CA . VAL A 1 108 ? 15.797 -3.252 -21.124 1.00 96.00 108 VAL A CA 1
ATOM 849 C C . VAL A 1 108 ? 15.526 -2.411 -22.357 1.00 96.00 108 VAL A C 1
ATOM 851 O O . VAL A 1 108 ? 15.966 -2.767 -23.449 1.00 96.00 108 VAL A O 1
ATOM 854 N N . GLU A 1 109 ? 14.832 -1.294 -22.178 1.00 94.25 109 GLU A N 1
ATOM 855 C CA . GLU A 1 109 ? 14.534 -0.357 -23.253 1.00 94.25 109 GLU A CA 1
ATOM 856 C C . GLU A 1 109 ? 14.759 1.078 -22.773 1.00 94.25 109 GLU A C 1
ATOM 858 O O . GLU A 1 109 ? 14.185 1.516 -21.776 1.00 94.25 109 GLU A O 1
ATOM 863 N N . VAL A 1 110 ? 15.607 1.817 -23.489 1.00 93.12 110 VAL A N 1
ATOM 864 C CA . VAL A 1 110 ? 15.792 3.257 -23.284 1.00 93.12 110 VAL A CA 1
ATOM 865 C C . VAL A 1 110 ? 15.340 3.964 -24.549 1.00 93.12 110 VAL A C 1
ATOM 867 O O . VAL A 1 110 ? 15.897 3.727 -25.624 1.00 93.12 110 VAL A O 1
ATOM 870 N N . ARG A 1 111 ? 14.325 4.816 -24.420 1.00 89.38 111 ARG A N 1
ATOM 871 C CA . ARG A 1 111 ? 13.821 5.656 -25.509 1.00 89.38 111 ARG A CA 1
ATOM 872 C C . ARG A 1 111 ? 14.414 7.052 -25.419 1.00 89.38 111 ARG A C 1
ATOM 874 O O . ARG A 1 111 ? 14.710 7.547 -24.333 1.00 89.38 111 ARG A O 1
ATOM 881 N N . LYS A 1 112 ? 14.543 7.695 -26.578 1.00 87.06 112 LYS A N 1
ATOM 882 C CA . LYS A 1 112 ? 14.941 9.098 -26.650 1.00 87.06 112 LYS A CA 1
ATOM 883 C C . LYS A 1 112 ? 13.820 9.964 -26.078 1.00 87.06 112 LYS A C 1
ATOM 885 O O . LYS A 1 112 ? 12.698 9.899 -26.578 1.00 87.06 112 LYS A O 1
ATOM 890 N N . GLY A 1 113 ? 14.113 10.738 -25.042 1.00 84.88 113 GLY A N 1
ATOM 891 C CA . GLY A 1 113 ? 13.169 11.672 -24.436 1.00 84.88 113 GLY A CA 1
ATOM 892 C C . GLY A 1 113 ? 13.420 13.119 -24.848 1.00 84.88 113 GLY A C 1
ATOM 893 O O . GLY A 1 113 ? 14.059 13.409 -25.865 1.00 84.88 113 GLY A O 1
ATOM 894 N N . GLN A 1 114 ? 12.869 14.034 -24.054 1.00 82.88 114 GLN A N 1
ATOM 895 C CA . GLN A 1 114 ? 13.022 15.480 -24.210 1.00 82.88 114 GLN A CA 1
ATOM 896 C C . GLN A 1 114 ? 13.817 16.071 -23.036 1.00 82.88 114 GLN A C 1
ATOM 898 O O . GLN A 1 114 ? 13.899 15.448 -21.973 1.00 82.88 114 GLN A O 1
ATOM 903 N N . PRO A 1 115 ? 14.372 17.288 -23.177 1.00 77.06 115 PRO A N 1
ATOM 904 C CA . PRO A 1 115 ? 14.884 18.025 -22.028 1.00 77.06 115 PRO A CA 1
ATOM 905 C C . PRO A 1 115 ? 13.828 18.085 -20.915 1.00 77.06 115 PRO A C 1
ATOM 907 O O . PRO A 1 115 ? 12.649 18.298 -21.195 1.00 77.06 115 PRO A O 1
ATOM 910 N N . SER A 1 116 ? 14.250 17.877 -19.665 1.00 76.81 116 SER A N 1
ATOM 911 C CA . SER A 1 116 ? 13.361 17.814 -18.489 1.00 76.81 116 SER A CA 1
ATOM 912 C C . SER A 1 116 ? 12.417 16.602 -18.435 1.00 76.81 116 SER A C 1
ATOM 914 O O . SER A 1 116 ? 11.433 16.622 -17.695 1.00 76.81 116 SER A O 1
ATOM 916 N N . GLN A 1 117 ? 12.726 15.524 -19.163 1.00 83.12 117 GLN A N 1
ATOM 917 C CA . GLN A 1 117 ? 12.041 14.242 -19.015 1.00 83.12 117 GLN A CA 1
ATOM 918 C C . GLN A 1 117 ? 12.077 13.755 -17.559 1.00 83.12 117 GLN A C 1
ATOM 920 O O . GLN A 1 117 ? 13.135 13.697 -16.928 1.00 83.12 117 GLN A O 1
ATOM 925 N N . SER A 1 118 ? 10.919 13.352 -17.033 1.00 83.44 118 SER A N 1
ATOM 926 C CA . SER A 1 118 ? 10.826 12.856 -15.662 1.00 83.44 118 SER A CA 1
ATOM 927 C C . SER A 1 118 ? 11.652 11.574 -15.459 1.00 83.44 118 SER A C 1
ATOM 929 O O . SER A 1 118 ? 11.602 10.667 -16.297 1.00 83.44 118 SER A O 1
ATOM 931 N N . PRO A 1 119 ? 12.367 11.448 -14.328 1.00 90.31 119 PRO A N 1
ATOM 932 C CA . PRO A 1 119 ? 13.323 10.373 -14.071 1.00 90.31 119 PRO A CA 1
ATOM 933 C C . PRO A 1 119 ? 12.644 9.062 -13.641 1.00 90.31 119 PRO A C 1
ATOM 935 O O . PRO A 1 119 ? 12.888 8.562 -12.547 1.00 90.31 119 PRO A O 1
ATOM 938 N N . TRP A 1 120 ? 11.772 8.482 -14.460 1.00 91.31 120 TRP A N 1
ATOM 939 C CA . TRP A 1 120 ? 11.056 7.256 -14.103 1.00 91.31 120 TRP A CA 1
ATOM 940 C C . TRP A 1 120 ? 11.551 6.012 -14.842 1.00 91.31 120 TRP A C 1
ATOM 942 O O . TRP A 1 120 ? 12.125 6.082 -15.927 1.00 91.31 120 TRP A O 1
ATOM 952 N N . VAL A 1 121 ? 11.278 4.850 -14.248 1.00 94.44 121 VAL A N 1
ATOM 953 C CA . VAL A 1 121 ? 11.334 3.537 -14.902 1.00 94.44 121 VAL A CA 1
ATOM 954 C C . VAL A 1 121 ? 9.946 2.913 -14.831 1.00 94.44 121 VAL A C 1
ATOM 956 O O . VAL A 1 121 ? 9.385 2.773 -13.744 1.00 94.44 121 VAL A O 1
ATOM 959 N N . MET A 1 122 ? 9.398 2.526 -15.977 1.00 91.81 122 MET A N 1
ATOM 960 C CA . MET A 1 122 ? 8.101 1.870 -16.095 1.00 91.81 122 MET A CA 1
ATOM 961 C C . MET A 1 122 ? 8.286 0.400 -16.448 1.00 91.81 122 MET A C 1
ATOM 963 O O . MET A 1 122 ? 9.130 0.035 -17.262 1.00 91.81 122 MET A O 1
ATOM 967 N N . ILE A 1 123 ? 7.470 -0.451 -15.842 1.00 91.31 123 ILE A N 1
ATOM 968 C CA . ILE A 1 123 ? 7.418 -1.880 -16.111 1.00 91.31 123 ILE A CA 1
ATOM 969 C C . ILE A 1 123 ? 6.241 -2.131 -17.050 1.00 91.31 123 ILE A C 1
ATOM 971 O O . ILE A 1 123 ? 5.076 -2.054 -16.658 1.00 91.31 123 ILE A O 1
ATOM 975 N N . VAL A 1 124 ? 6.559 -2.455 -18.295 1.00 87.12 124 VAL A N 1
ATOM 976 C CA . VAL A 1 124 ? 5.590 -2.751 -19.348 1.00 87.12 124 VAL A CA 1
ATOM 977 C C . VAL A 1 124 ? 5.407 -4.263 -19.445 1.00 87.12 124 VAL A C 1
ATOM 979 O O . VAL A 1 124 ? 6.377 -5.022 -19.507 1.00 87.12 124 VAL A O 1
ATOM 982 N N . ASN A 1 125 ? 4.156 -4.723 -19.447 1.00 81.00 125 ASN A N 1
ATOM 983 C CA . ASN A 1 125 ? 3.818 -6.137 -19.588 1.00 81.00 125 ASN A CA 1
ATOM 984 C C . ASN A 1 125 ? 2.670 -6.316 -20.594 1.00 81.00 125 ASN A C 1
ATOM 986 O O . ASN A 1 125 ? 1.549 -5.897 -20.303 1.00 81.00 125 ASN A O 1
ATOM 990 N N . PRO A 1 126 ? 2.910 -6.980 -21.739 1.00 64.06 126 PRO A N 1
ATOM 991 C CA . PRO A 1 126 ? 1.907 -7.103 -22.796 1.00 64.06 126 PRO A CA 1
ATOM 992 C C . PRO A 1 126 ? 0.708 -7.973 -22.392 1.00 64.06 126 PRO A C 1
ATOM 994 O O . PRO A 1 126 ? -0.374 -7.806 -22.942 1.00 64.06 126 PRO A O 1
ATOM 997 N N . THR A 1 127 ? 0.871 -8.878 -21.419 1.00 67.88 127 THR A N 1
ATOM 998 C CA . THR A 1 127 ? -0.172 -9.827 -20.986 1.00 67.88 127 THR A CA 1
ATOM 999 C C . THR A 1 127 ? -1.025 -9.330 -19.815 1.00 67.88 127 THR A C 1
ATOM 1001 O O . THR A 1 127 ? -1.854 -10.084 -19.315 1.00 67.88 127 THR A O 1
ATOM 1004 N N . ARG A 1 128 ? -0.803 -8.098 -19.329 1.00 70.75 128 ARG A N 1
ATOM 1005 C CA . ARG A 1 128 ? -1.493 -7.430 -18.197 1.00 70.75 128 ARG A CA 1
ATOM 1006 C C . ARG A 1 128 ? -1.449 -8.132 -16.833 1.00 70.75 128 ARG A C 1
ATOM 1008 O O . ARG A 1 128 ? -1.775 -7.524 -15.814 1.00 70.75 128 ARG A O 1
ATOM 1015 N N . THR A 1 129 ? -0.950 -9.362 -16.769 1.00 77.38 129 THR A N 1
ATOM 1016 C CA . THR A 1 129 ? -0.833 -10.184 -15.558 1.00 77.38 129 THR A CA 1
ATOM 1017 C C . THR A 1 129 ? -0.064 -9.472 -14.447 1.00 77.38 129 THR A C 1
ATOM 1019 O O . THR A 1 129 ? -0.383 -9.623 -13.268 1.00 77.38 129 THR A O 1
ATOM 1022 N N . LEU A 1 130 ? 0.944 -8.673 -14.815 1.00 82.00 130 LEU A N 1
ATOM 1023 C CA . LEU A 1 130 ? 1.776 -7.959 -13.848 1.00 82.00 130 LEU A CA 1
ATOM 1024 C C . LEU A 1 130 ? 1.145 -6.664 -13.333 1.00 82.00 130 LEU A C 1
ATOM 1026 O O . LEU A 1 130 ? 1.507 -6.234 -12.244 1.00 82.00 130 LEU A O 1
ATOM 1030 N N . ILE A 1 131 ? 0.205 -6.059 -14.062 1.00 79.44 131 ILE A N 1
ATOM 1031 C CA . ILE A 1 131 ? -0.314 -4.706 -13.777 1.00 79.44 131 ILE A CA 1
ATOM 1032 C C . ILE A 1 131 ? -1.778 -4.698 -13.320 1.00 79.44 131 ILE A C 1
ATOM 1034 O O . ILE A 1 131 ? -2.348 -3.633 -13.102 1.00 79.44 131 ILE A O 1
ATOM 1038 N N . ARG A 1 132 ? -2.379 -5.880 -13.135 1.00 80.38 132 ARG A N 1
ATOM 1039 C CA . ARG A 1 132 ? -3.739 -6.028 -12.601 1.00 80.38 132 ARG A CA 1
ATOM 1040 C C . ARG A 1 132 ? -3.916 -5.303 -11.251 1.00 80.38 132 ARG A C 1
ATOM 1042 O O . ARG A 1 132 ? -2.950 -5.214 -10.483 1.00 80.38 132 ARG A O 1
ATOM 1049 N N . PRO A 1 133 ? -5.116 -4.822 -10.902 1.00 85.12 133 PRO A N 1
ATOM 1050 C CA . PRO A 1 133 ? -5.369 -4.266 -9.576 1.00 85.12 133 PRO A CA 1
ATOM 1051 C C . PRO A 1 133 ? -5.038 -5.249 -8.443 1.00 85.12 133 PRO A C 1
ATOM 1053 O O . PRO A 1 133 ? -4.988 -6.465 -8.643 1.00 85.12 133 PRO A O 1
ATOM 1056 N N . VAL A 1 134 ? -4.774 -4.721 -7.251 1.00 88.62 134 VAL A N 1
ATOM 1057 C CA . VAL A 1 134 ? -4.676 -5.512 -6.021 1.00 88.62 134 VAL A CA 1
ATOM 1058 C C . VAL A 1 134 ? -6.004 -5.406 -5.290 1.00 88.62 134 VAL A C 1
ATOM 1060 O O . VAL A 1 134 ? -6.514 -4.305 -5.085 1.00 88.62 134 VAL A O 1
ATOM 1063 N N . THR A 1 135 ? -6.532 -6.554 -4.880 1.00 86.62 135 THR A N 1
ATOM 1064 C CA . THR A 1 135 ? -7.786 -6.661 -4.136 1.00 86.62 135 THR A CA 1
ATOM 1065 C C . THR A 1 135 ? -7.526 -7.259 -2.764 1.00 86.62 135 THR A C 1
ATOM 1067 O O . THR A 1 135 ? -6.732 -8.192 -2.619 1.00 86.62 135 THR A O 1
ATOM 1070 N N . THR A 1 136 ? -8.195 -6.724 -1.750 1.00 85.94 136 THR A N 1
ATOM 1071 C CA . THR A 1 136 ? -8.197 -7.267 -0.392 1.00 85.94 136 THR A CA 1
ATOM 1072 C C . THR A 1 136 ? -9.581 -7.131 0.237 1.00 85.94 136 THR A C 1
ATOM 1074 O O . THR A 1 136 ? -10.354 -6.238 -0.116 1.00 85.94 136 THR A O 1
ATOM 1077 N N . SER A 1 137 ? -9.886 -7.998 1.198 1.00 81.69 137 SER A N 1
ATOM 1078 C CA . SER A 1 137 ? -11.130 -7.975 1.963 1.00 81.69 137 SER A CA 1
ATOM 1079 C C . SER A 1 137 ? -10.839 -7.760 3.447 1.00 81.69 137 SER A C 1
ATOM 1081 O O . SER A 1 137 ? -10.078 -8.512 4.053 1.00 81.69 137 SER A O 1
ATOM 1083 N N . PHE A 1 138 ? -11.493 -6.769 4.041 1.00 69.56 138 PHE A N 1
ATOM 1084 C CA . PHE A 1 138 ? -11.475 -6.464 5.464 1.00 69.56 138 PHE A CA 1
ATOM 1085 C C . PHE A 1 138 ? -12.810 -6.842 6.105 1.00 69.56 138 PHE A C 1
ATOM 1087 O O . PHE A 1 138 ? -13.881 -6.507 5.587 1.00 69.56 138 PHE A O 1
ATOM 1094 N N . VAL A 1 139 ? -12.752 -7.474 7.274 1.00 67.38 139 VAL A N 1
ATOM 1095 C CA . VAL A 1 139 ? -13.908 -7.595 8.167 1.00 67.38 139 VAL A CA 1
ATOM 1096 C C . VAL A 1 139 ? -13.813 -6.457 9.171 1.00 67.38 139 VAL A C 1
ATOM 1098 O O . VAL A 1 139 ? -12.835 -6.363 9.909 1.00 67.38 139 VAL A O 1
ATOM 1101 N N . GLN A 1 140 ? -14.804 -5.569 9.168 1.00 57.34 140 GLN A N 1
ATOM 1102 C CA . GLN A 1 140 ? -14.911 -4.512 10.163 1.00 57.34 140 GLN A CA 1
ATOM 1103 C C . GLN A 1 140 ? -15.999 -4.917 11.152 1.00 57.34 140 GLN A C 1
ATOM 1105 O O . GLN A 1 140 ? -17.170 -4.989 10.791 1.00 57.34 140 GLN A O 1
ATOM 1110 N N . ASN A 1 141 ? -15.597 -5.209 12.385 1.00 58.06 141 ASN A N 1
ATOM 1111 C CA . ASN A 1 141 ? -16.536 -5.439 13.472 1.00 58.06 141 ASN A CA 1
ATOM 1112 C C . ASN A 1 141 ? -16.887 -4.079 14.084 1.00 58.06 141 ASN A C 1
ATOM 1114 O O . ASN A 1 141 ? -16.023 -3.420 14.661 1.00 58.06 141 ASN A O 1
ATOM 1118 N N . GLU A 1 142 ? -18.138 -3.643 13.947 1.00 55.41 142 GLU A N 1
ATOM 1119 C CA . GLU A 1 142 ? -18.656 -2.510 14.716 1.00 55.41 142 GLU A CA 1
ATOM 1120 C C . GLU A 1 142 ? -19.216 -3.021 16.044 1.00 55.41 142 GLU A C 1
ATOM 1122 O O . GLU A 1 142 ? -20.293 -3.614 16.090 1.00 55.41 142 GLU A O 1
ATOM 1127 N N . THR A 1 143 ? -18.508 -2.773 17.145 1.00 60.00 143 THR A N 1
ATOM 1128 C CA . THR A 1 143 ? -19.047 -3.040 18.483 1.00 60.00 143 THR A CA 1
ATOM 1129 C C . THR A 1 143 ? -19.731 -1.782 19.003 1.00 60.00 143 THR A C 1
ATOM 1131 O O . THR A 1 143 ? -19.068 -0.795 19.318 1.00 60.00 143 THR A O 1
ATOM 1134 N N . ARG A 1 144 ? -21.062 -1.802 19.107 1.00 63.75 144 ARG A N 1
ATOM 1135 C CA . ARG A 1 144 ? -21.836 -0.697 19.691 1.00 63.75 144 ARG A CA 1
ATOM 1136 C C . ARG A 1 144 ? -22.071 -0.954 21.172 1.00 63.75 144 ARG A C 1
ATOM 1138 O O . ARG A 1 144 ? -22.738 -1.921 21.533 1.00 63.75 144 ARG A O 1
ATOM 1145 N N . LEU A 1 145 ? -21.551 -0.082 22.035 1.00 78.31 145 LEU A N 1
ATOM 1146 C CA . LEU A 1 145 ? -21.886 -0.123 23.456 1.00 78.31 145 LEU A CA 1
ATOM 1147 C C . LEU A 1 145 ? -23.303 0.438 23.679 1.00 78.31 145 LEU A C 1
ATOM 1149 O O . LEU A 1 145 ? -23.731 1.344 22.956 1.00 78.31 145 LEU A O 1
ATOM 1153 N N . PRO A 1 146 ? -24.059 -0.081 24.659 1.00 80.12 146 PRO A N 1
ATOM 1154 C CA . PRO A 1 146 ? -25.412 0.378 24.929 1.00 80.12 146 PRO A CA 1
ATOM 1155 C C . PRO A 1 146 ? -25.423 1.762 25.590 1.00 80.12 146 PRO A C 1
ATOM 1157 O O . PRO A 1 146 ? -24.425 2.252 26.125 1.00 80.12 146 PRO A O 1
ATOM 1160 N N . ARG A 1 147 ? -26.610 2.375 25.607 1.00 85.31 147 ARG A N 1
ATOM 1161 C CA . ARG A 1 147 ? -26.914 3.472 26.530 1.00 85.31 147 ARG A CA 1
ATOM 1162 C C . ARG A 1 147 ? -27.372 2.876 27.854 1.00 85.31 147 ARG A C 1
ATOM 1164 O O . ARG A 1 147 ? -28.285 2.053 27.869 1.00 85.31 147 ARG A O 1
ATOM 1171 N N . VAL A 1 148 ? -26.756 3.301 28.948 1.00 87.00 148 VAL A N 1
ATOM 1172 C CA . VAL A 1 148 ? -27.084 2.839 30.297 1.00 87.00 148 VAL A CA 1
ATOM 1173 C C . VAL A 1 148 ? -27.969 3.870 30.976 1.00 87.00 148 VAL A C 1
ATOM 1175 O O . VAL A 1 148 ? -27.718 5.074 30.906 1.00 87.00 148 VAL A O 1
ATOM 1178 N N . ARG A 1 149 ? -29.013 3.381 31.643 1.00 91.12 149 ARG A N 1
ATOM 1179 C CA . ARG A 1 149 ? -29.868 4.183 32.510 1.00 91.12 149 ARG A CA 1
ATOM 1180 C C . ARG A 1 149 ? -29.457 3.941 33.956 1.00 91.12 149 ARG A C 1
ATOM 1182 O O . ARG A 1 149 ? -29.600 2.827 34.448 1.00 91.12 149 ARG A O 1
ATOM 1189 N N . ILE A 1 150 ? -28.955 4.976 34.615 1.00 90.88 150 ILE A N 1
ATOM 1190 C CA . ILE A 1 150 ? -28.626 4.955 36.040 1.00 90.88 150 ILE A CA 1
ATOM 1191 C C . ILE A 1 150 ? -29.808 5.573 36.784 1.00 90.88 150 ILE A C 1
ATOM 1193 O O . ILE A 1 150 ? -30.277 6.647 36.406 1.00 90.88 150 ILE A O 1
ATOM 1197 N N . MET A 1 151 ? -30.299 4.887 37.814 1.00 90.50 151 MET A N 1
ATOM 1198 C CA . MET A 1 151 ? -31.439 5.314 38.628 1.00 90.50 151 MET A CA 1
ATOM 1199 C C . MET A 1 151 ? -30.982 5.408 40.088 1.00 90.50 151 MET A C 1
ATOM 1201 O O . MET A 1 151 ? -30.976 4.391 40.779 1.00 90.50 151 MET A O 1
ATOM 1205 N N . PRO A 1 152 ? -30.504 6.583 40.534 1.00 88.06 152 PRO A N 1
ATOM 1206 C CA . PRO A 1 152 ? -30.102 6.787 41.919 1.00 88.06 152 PRO A CA 1
ATOM 1207 C C . PRO A 1 152 ? -31.309 6.670 42.855 1.00 88.06 152 PRO A C 1
ATOM 1209 O O . PRO A 1 152 ? -32.342 7.291 42.610 1.00 88.06 152 PRO A O 1
ATOM 1212 N N . GLU A 1 153 ? -31.162 5.917 43.940 1.00 86.88 153 GLU A N 1
ATOM 1213 C CA . GLU A 1 153 ? -32.131 5.877 45.035 1.00 86.88 153 GLU A CA 1
ATOM 1214 C C . GLU A 1 153 ? -31.536 6.633 46.224 1.00 86.88 153 GLU A C 1
ATOM 1216 O O . GLU A 1 153 ? -30.460 6.288 46.714 1.00 86.88 153 GLU A O 1
ATOM 1221 N N . VAL A 1 154 ? -32.193 7.722 46.630 1.00 88.50 154 VAL A N 1
ATOM 1222 C CA . VAL A 1 154 ? -31.674 8.650 47.639 1.00 88.50 154 VAL A CA 1
ATOM 1223 C C . VAL A 1 154 ? -32.758 8.959 48.656 1.00 88.50 154 VAL A C 1
ATOM 1225 O O . VAL A 1 154 ? -33.852 9.387 48.295 1.00 88.50 154 VAL A O 1
ATOM 1228 N N . VAL A 1 155 ? -32.421 8.785 49.932 1.00 87.06 155 VAL A N 1
ATOM 1229 C CA . VAL A 1 155 ? -33.258 9.163 51.073 1.00 87.06 155 VAL A CA 1
ATOM 1230 C C . VAL A 1 155 ? -32.469 10.168 51.906 1.00 87.06 155 VAL A C 1
ATOM 1232 O O . VAL A 1 155 ? -31.361 9.871 52.345 1.00 87.06 155 VAL A O 1
ATOM 1235 N N . SER A 1 156 ? -33.014 11.372 52.084 1.00 88.12 156 SER A N 1
ATOM 1236 C CA . SER A 1 156 ? -32.403 12.435 52.887 1.00 88.12 156 SER A CA 1
ATOM 1237 C C . SER A 1 156 ? -33.489 13.309 53.508 1.00 88.12 156 SER A C 1
ATOM 1239 O O . SER A 1 156 ? -34.365 13.799 52.796 1.00 88.12 156 SER A O 1
ATOM 1241 N N . GLU A 1 157 ? -33.419 13.505 54.825 1.00 87.31 157 GLU A N 1
ATOM 1242 C CA . GLU A 1 157 ? -34.339 14.371 55.575 1.00 87.31 157 GLU A CA 1
ATOM 1243 C C . GLU A 1 157 ? -33.927 15.850 55.486 1.00 87.31 157 GLU A C 1
ATOM 1245 O O . GLU A 1 157 ? -34.778 16.718 55.305 1.00 87.31 157 GLU A O 1
ATOM 1250 N N . ALA A 1 158 ? -32.619 16.133 55.526 1.00 88.81 158 ALA A N 1
ATOM 1251 C CA . ALA A 1 158 ? -32.053 17.482 55.404 1.00 88.81 158 ALA A CA 1
ATOM 1252 C C . ALA A 1 158 ? -32.100 18.044 53.965 1.00 88.81 158 ALA A C 1
ATOM 1254 O O . ALA A 1 158 ? -31.960 19.249 53.738 1.00 88.81 158 ALA A O 1
ATOM 1255 N N . GLY A 1 159 ? -32.322 17.176 52.974 1.00 89.56 159 GLY A N 1
ATOM 1256 C CA . GLY A 1 159 ? -32.237 17.505 51.557 1.00 89.56 159 GLY A CA 1
ATOM 1257 C C . GLY A 1 159 ? -30.794 17.558 51.049 1.00 89.56 159 GLY A C 1
ATOM 1258 O O . GLY A 1 159 ? -29.841 17.748 51.800 1.00 89.56 159 GLY A O 1
ATOM 1259 N N . ILE A 1 160 ? -30.633 17.390 49.738 1.00 95.00 160 ILE A N 1
ATOM 1260 C CA . ILE A 1 160 ? -29.319 17.298 49.087 1.00 95.00 160 ILE A CA 1
ATOM 1261 C C . ILE A 1 160 ? -28.820 18.694 48.685 1.00 95.00 160 ILE A C 1
ATOM 1263 O O . ILE A 1 160 ? -29.583 19.471 48.103 1.00 95.00 160 ILE A O 1
ATOM 1267 N N . ASP A 1 161 ? -27.557 19.002 48.996 1.00 93.06 161 ASP A N 1
ATOM 1268 C CA . ASP A 1 161 ? -26.851 20.202 48.526 1.00 93.06 161 ASP A CA 1
ATOM 1269 C C . ASP A 1 161 ? -26.073 19.911 47.242 1.00 93.06 161 ASP A C 1
ATOM 1271 O O . ASP A 1 161 ? -26.275 20.589 46.235 1.00 93.06 161 ASP A O 1
ATOM 1275 N N . LYS A 1 162 ? -25.240 18.862 47.232 1.00 95.94 162 LYS A N 1
ATOM 1276 C CA . LYS A 1 162 ? -24.467 18.452 46.049 1.00 95.94 162 LYS A CA 1
ATOM 1277 C C . LYS A 1 162 ? -24.529 16.959 45.830 1.00 95.94 162 LYS A C 1
ATOM 1279 O O . LYS A 1 162 ? -24.582 16.166 46.767 1.00 95.94 162 LYS A O 1
ATOM 1284 N N . TRP A 1 163 ? -24.440 16.564 44.570 1.00 96.38 163 TRP A N 1
ATOM 1285 C CA . TRP A 1 163 ? -24.330 15.164 44.208 1.00 96.38 163 TRP A CA 1
ATOM 1286 C C . TRP A 1 163 ? -23.345 14.963 43.067 1.00 96.38 163 TRP A C 1
ATOM 1288 O O . TRP A 1 163 ? -23.118 15.838 42.233 1.00 96.38 163 TRP A O 1
ATOM 1298 N N . SER A 1 164 ? -22.763 13.768 43.017 1.00 96.62 164 SER A N 1
ATOM 1299 C CA . SER A 1 164 ? -22.007 13.315 41.857 1.00 96.62 164 SER A CA 1
ATOM 1300 C C . SER A 1 164 ? -22.159 11.816 41.643 1.00 96.62 164 SER A C 1
ATOM 1302 O O . SER A 1 164 ? -22.126 11.033 42.586 1.00 96.62 164 SER A O 1
ATOM 1304 N N . VAL A 1 165 ? -22.301 11.411 40.387 1.00 96.06 165 VAL A N 1
ATOM 1305 C CA . VAL A 1 165 ? -22.248 10.023 39.934 1.00 96.06 165 VAL A CA 1
ATOM 1306 C C . VAL A 1 165 ? -21.016 9.872 39.061 1.00 96.06 165 VAL A C 1
ATOM 1308 O O . VAL A 1 165 ? -20.908 10.522 38.021 1.00 96.06 165 VAL A O 1
ATOM 1311 N N . THR A 1 166 ? -20.081 9.025 39.480 1.00 95.69 166 THR A N 1
ATOM 1312 C CA . THR A 1 166 ? -18.836 8.779 38.748 1.00 95.69 166 THR A CA 1
ATOM 1313 C C . THR A 1 166 ? -18.750 7.333 38.295 1.00 95.69 166 THR A C 1
ATOM 1315 O O . THR A 1 166 ? -18.979 6.408 39.073 1.00 95.69 166 THR A O 1
ATOM 1318 N N . MET A 1 167 ? -18.383 7.149 37.030 1.00 94.81 167 MET A N 1
ATOM 1319 C CA . MET A 1 167 ? -18.140 5.847 36.434 1.00 94.81 167 MET A CA 1
ATOM 1320 C C . MET A 1 167 ? -16.642 5.589 36.358 1.00 94.81 167 MET A C 1
ATOM 1322 O O . MET A 1 167 ? -15.877 6.437 35.893 1.00 94.81 167 MET A O 1
ATOM 1326 N N . PHE A 1 168 ? -16.234 4.399 36.783 1.00 91.69 168 PHE A N 1
ATOM 1327 C CA . PHE A 1 168 ? -14.845 3.971 36.836 1.00 91.69 168 PHE A CA 1
ATOM 1328 C C . PHE A 1 168 ? -14.630 2.714 36.000 1.00 91.69 168 PHE A C 1
ATOM 1330 O O . PHE A 1 168 ? -15.376 1.745 36.124 1.00 91.69 168 PHE A O 1
ATOM 1337 N N . GLN A 1 169 ? -13.561 2.700 35.208 1.00 89.00 169 GLN A N 1
ATOM 1338 C CA . GLN A 1 169 ? -13.050 1.507 34.538 1.00 89.00 169 GLN A CA 1
ATOM 1339 C C . GLN A 1 169 ? -11.583 1.332 34.924 1.00 89.00 169 GLN A C 1
ATOM 1341 O O . GLN A 1 169 ? -10.812 2.287 34.862 1.00 89.00 169 GLN A O 1
ATOM 1346 N N . ALA A 1 170 ? -11.195 0.132 35.363 1.00 86.19 170 ALA A N 1
ATOM 1347 C CA . ALA A 1 170 ? -9.831 -0.140 35.836 1.00 86.19 170 ALA A CA 1
ATOM 1348 C C . ALA A 1 170 ? -9.350 0.805 36.965 1.00 86.19 170 ALA A C 1
ATOM 1350 O O . ALA A 1 170 ? -8.161 1.086 37.080 1.00 86.19 170 ALA A O 1
ATOM 1351 N N . GLY A 1 171 ? -10.271 1.363 37.761 1.00 85.44 171 GLY A N 1
ATOM 1352 C CA . GLY A 1 171 ? -9.960 2.376 38.781 1.00 85.44 171 GLY A CA 1
ATOM 1353 C C . GLY A 1 171 ? -9.781 3.807 38.251 1.00 85.44 171 GLY A C 1
ATOM 1354 O O . GLY A 1 171 ? -9.625 4.729 39.046 1.00 85.44 171 GLY A O 1
ATOM 1355 N N . ARG A 1 172 ? -9.858 4.036 36.933 1.00 89.62 172 ARG A N 1
ATOM 1356 C CA . ARG A 1 172 ? -9.833 5.374 36.326 1.00 89.62 172 ARG A CA 1
ATOM 1357 C C . ARG A 1 172 ? -11.252 5.907 36.140 1.00 89.62 172 ARG A C 1
ATOM 1359 O O . ARG A 1 172 ? -12.101 5.202 35.600 1.00 89.62 172 ARG A O 1
ATOM 1366 N N . SER A 1 173 ? -11.493 7.161 36.530 1.00 91.19 173 SER A N 1
ATOM 1367 C CA . SER A 1 173 ? -12.749 7.850 36.201 1.00 91.19 173 SER A CA 1
ATOM 1368 C C . SER A 1 173 ? -12.850 8.049 34.687 1.00 91.19 173 SER A C 1
ATOM 1370 O O . SER A 1 173 ? -11.950 8.624 34.068 1.00 91.19 173 SER A O 1
ATOM 1372 N N . VAL A 1 174 ? -13.930 7.539 34.098 1.00 91.44 174 VAL A N 1
ATOM 1373 C CA . VAL A 1 174 ? -14.220 7.656 32.660 1.00 91.44 174 VAL A CA 1
ATOM 1374 C C . VAL A 1 174 ? -15.254 8.736 32.377 1.00 91.44 174 VAL A C 1
ATOM 1376 O O . VAL A 1 174 ? -15.240 9.335 31.304 1.00 91.44 174 VAL A O 1
ATOM 1379 N N . ARG A 1 175 ? -16.140 9.010 33.339 1.00 93.31 175 ARG A N 1
ATOM 1380 C CA . ARG A 1 175 ? -17.162 10.051 33.241 1.00 93.31 175 ARG A CA 1
ATOM 1381 C C . ARG A 1 175 ? -17.725 10.367 34.624 1.00 93.31 175 ARG A C 1
ATOM 1383 O O . ARG A 1 175 ? -17.942 9.458 35.421 1.00 93.31 175 ARG A O 1
ATOM 1390 N N . THR A 1 176 ? -18.024 11.641 34.857 1.00 95.12 176 THR A N 1
ATOM 1391 C CA . THR A 1 176 ? -18.709 12.123 36.059 1.00 95.12 176 THR A CA 1
ATOM 1392 C C . THR A 1 176 ? -19.887 13.004 35.656 1.00 95.12 176 THR A C 1
ATOM 1394 O O . THR A 1 176 ? -19.753 13.865 34.786 1.00 95.12 176 THR A O 1
ATOM 1397 N N . TYR A 1 177 ? -21.034 12.777 36.287 1.00 93.75 177 TYR A N 1
ATOM 1398 C CA . TYR A 1 177 ? -22.174 13.688 36.318 1.00 93.75 177 TYR A CA 1
ATOM 1399 C C . TYR A 1 177 ? -22.232 14.299 37.711 1.00 93.75 177 TYR A C 1
ATOM 1401 O O . TYR A 1 177 ? -22.095 13.564 38.683 1.00 93.75 177 TYR A O 1
ATOM 1409 N N . ALA A 1 178 ? -22.399 15.609 37.825 1.00 94.62 178 ALA A N 1
ATOM 1410 C CA . ALA A 1 178 ? -22.496 16.279 39.112 1.00 94.62 178 ALA A CA 1
ATOM 1411 C C . ALA A 1 178 ? -23.350 17.534 38.975 1.00 94.62 178 ALA A C 1
ATOM 1413 O O . ALA A 1 178 ? -23.297 18.188 37.933 1.00 94.62 178 ALA A O 1
ATOM 1414 N N . ASP A 1 179 ? -24.112 17.843 40.017 1.00 95.31 179 ASP A N 1
ATOM 1415 C CA . ASP A 1 179 ? -24.920 19.057 40.103 1.00 95.31 179 ASP A CA 1
ATOM 1416 C C . ASP A 1 179 ? -25.251 19.374 41.571 1.00 95.31 179 ASP A C 1
ATOM 1418 O O . ASP A 1 179 ? -24.871 18.629 42.485 1.00 95.31 179 ASP A O 1
ATOM 1422 N N . THR A 1 180 ? -25.952 20.482 41.799 1.00 92.31 180 THR A N 1
ATOM 1423 C CA . THR A 1 180 ? -26.473 20.874 43.112 1.00 92.31 180 THR A CA 1
ATOM 1424 C C . THR A 1 180 ? -27.974 20.609 43.238 1.00 92.31 180 THR A C 1
ATOM 1426 O O . THR A 1 180 ? -28.702 20.468 42.254 1.00 92.31 180 THR A O 1
ATOM 1429 N N . GLY A 1 181 ? -28.459 20.511 44.474 1.00 88.06 181 GLY A N 1
ATOM 1430 C CA . GLY A 1 181 ? -29.866 20.280 44.776 1.00 88.06 181 GLY A CA 1
ATOM 1431 C C . GLY A 1 181 ? -30.320 18.838 44.538 1.00 88.06 181 GLY A C 1
ATOM 1432 O O . GLY A 1 181 ? -29.605 17.876 44.817 1.00 88.06 181 GLY A O 1
ATOM 1433 N N . ALA A 1 182 ? -31.563 18.680 44.079 1.00 87.56 182 ALA A N 1
ATOM 1434 C CA . ALA A 1 182 ? -32.205 17.374 43.976 1.00 87.56 182 ALA A CA 1
ATOM 1435 C C . ALA A 1 182 ? -31.503 16.456 42.962 1.00 87.56 182 ALA A C 1
ATOM 1437 O O . ALA A 1 182 ? -31.201 16.851 41.836 1.00 87.56 182 ALA A O 1
ATOM 1438 N N . VAL A 1 183 ? -31.303 15.196 43.353 1.00 91.19 183 VAL A N 1
ATOM 1439 C CA . VAL A 1 183 ? -30.705 14.179 42.483 1.00 91.19 183 VAL A CA 1
ATOM 1440 C C . VAL A 1 183 ? -31.722 13.771 41.411 1.00 91.19 183 VAL A C 1
ATOM 1442 O O . VAL A 1 183 ? -32.864 13.444 41.749 1.00 91.19 183 VAL A O 1
ATOM 1445 N N . PRO A 1 184 ? -31.354 13.761 40.119 1.00 90.25 184 PRO A N 1
ATOM 1446 C CA . PRO A 1 184 ? -32.263 13.350 39.061 1.00 90.25 184 PRO A CA 1
ATOM 1447 C C . PRO A 1 184 ? -32.632 11.868 39.196 1.00 90.25 184 PRO A C 1
ATOM 1449 O O . PRO A 1 184 ? -31.770 11.011 39.382 1.00 90.25 184 PRO A O 1
ATOM 1452 N N . ALA A 1 185 ? -33.915 11.552 38.993 1.00 87.44 185 ALA A N 1
ATOM 1453 C CA . ALA A 1 185 ? -34.427 10.177 39.040 1.00 87.44 185 ALA A CA 1
ATOM 1454 C C . ALA A 1 185 ? -33.827 9.264 37.954 1.00 87.44 185 ALA A C 1
ATOM 1456 O O . ALA A 1 185 ? -33.952 8.040 37.998 1.00 87.44 185 ALA A O 1
ATOM 1457 N N . THR A 1 186 ? -33.223 9.845 36.917 1.00 90.12 186 THR A N 1
ATOM 1458 C CA . THR A 1 186 ? -32.591 9.101 35.833 1.00 90.12 186 THR A CA 1
ATOM 1459 C C . THR A 1 186 ? -31.425 9.880 35.245 1.00 90.12 186 THR A C 1
ATOM 1461 O O . THR A 1 186 ? -31.576 11.032 34.844 1.00 90.12 186 THR A O 1
ATOM 1464 N N . ILE A 1 187 ? -30.286 9.205 35.108 1.00 89.12 187 ILE A N 1
ATOM 1465 C CA . ILE A 1 187 ? -29.117 9.683 34.371 1.00 89.12 187 ILE A CA 1
ATOM 1466 C C . ILE A 1 187 ? -28.907 8.744 33.182 1.00 89.12 187 ILE A C 1
ATOM 1468 O O . ILE A 1 187 ? -28.761 7.530 33.344 1.00 89.12 187 ILE A O 1
ATOM 1472 N N . LEU A 1 188 ? -28.925 9.303 31.972 1.00 88.75 188 LEU A N 1
ATOM 1473 C CA . LEU A 1 188 ? -28.657 8.566 30.740 1.00 88.75 188 LEU A CA 1
ATOM 1474 C C . LEU A 1 188 ? -27.195 8.738 30.352 1.00 88.75 188 LEU A C 1
ATOM 1476 O O . LEU A 1 188 ? -26.741 9.851 30.092 1.00 88.75 188 LEU A O 1
ATOM 1480 N N . TRP A 1 189 ? -26.483 7.622 30.261 1.00 89.62 189 TRP A N 1
ATOM 1481 C CA . TRP A 1 189 ? -25.092 7.605 29.842 1.00 89.62 189 TRP A CA 1
ATOM 1482 C C . TRP A 1 189 ? -24.914 6.828 28.542 1.00 89.62 189 TRP A C 1
ATOM 1484 O O . TRP A 1 189 ? -25.307 5.666 28.429 1.00 89.62 189 TRP A O 1
ATOM 1494 N N . ASN A 1 190 ? -24.304 7.473 27.550 1.00 86.31 190 ASN A N 1
ATOM 1495 C CA . ASN A 1 190 ? -23.876 6.836 26.315 1.00 86.31 190 ASN A CA 1
ATOM 1496 C C . ASN A 1 190 ? -22.430 6.354 26.461 1.00 86.31 190 ASN A C 1
ATOM 1498 O O . ASN A 1 190 ? -21.490 7.142 26.390 1.00 86.31 190 ASN A O 1
ATOM 1502 N N . MET A 1 191 ? -22.249 5.045 26.646 1.00 85.19 191 MET A N 1
ATOM 1503 C CA . MET A 1 191 ? -20.927 4.470 26.906 1.00 85.19 191 MET A CA 1
ATOM 1504 C C . MET A 1 191 ? -19.943 4.696 25.747 1.00 85.19 191 MET A C 1
ATOM 1506 O O . MET A 1 191 ? -18.748 4.837 25.997 1.00 85.19 191 MET A O 1
ATOM 1510 N N . ASN A 1 192 ? -20.423 4.805 24.499 1.00 82.25 192 ASN A N 1
ATOM 1511 C CA . ASN A 1 192 ? -19.565 5.023 23.324 1.00 82.25 192 ASN A CA 1
ATOM 1512 C C . ASN A 1 192 ? -18.809 6.363 23.355 1.00 82.25 192 ASN A C 1
ATOM 1514 O O . ASN A 1 192 ? -17.836 6.527 22.629 1.00 82.25 192 ASN A O 1
ATOM 1518 N N . GLU A 1 193 ? -19.240 7.329 24.172 1.00 84.31 193 GLU A N 1
ATOM 1519 C CA . GLU A 1 193 ? -18.588 8.643 24.266 1.00 84.31 193 GLU A CA 1
ATOM 1520 C C . GLU A 1 193 ? -17.284 8.602 25.065 1.00 84.31 193 GLU A C 1
ATOM 1522 O O . GLU A 1 193 ? -16.435 9.480 24.909 1.00 84.31 193 GLU A O 1
ATOM 1527 N N . ASN A 1 194 ? -17.125 7.622 25.961 1.00 86.00 194 ASN A N 1
ATOM 1528 C CA . ASN A 1 194 ? -16.021 7.610 26.925 1.00 86.00 194 ASN A CA 1
ATOM 1529 C C . ASN A 1 194 ? -15.294 6.267 27.018 1.00 86.00 194 ASN A C 1
ATOM 1531 O O . ASN A 1 194 ? -14.224 6.203 27.621 1.00 86.00 194 ASN A O 1
ATOM 1535 N N . LEU A 1 195 ? -15.863 5.201 26.455 1.00 81.12 195 LEU A N 1
ATOM 1536 C CA . LEU A 1 195 ? -15.348 3.846 26.590 1.00 81.12 195 LEU A CA 1
ATOM 1537 C C . LEU A 1 195 ? -15.062 3.210 25.235 1.00 81.12 195 LEU A C 1
ATOM 1539 O O . LEU A 1 195 ? -15.820 3.361 24.280 1.00 81.12 195 LEU A O 1
ATOM 1543 N N . GLN A 1 196 ? -13.980 2.435 25.188 1.00 76.31 196 GLN A N 1
ATOM 1544 C CA . GLN A 1 196 ? -13.682 1.547 24.069 1.00 76.31 196 GLN A CA 1
ATOM 1545 C C . GLN A 1 196 ? -14.289 0.171 24.327 1.00 76.31 196 GLN A C 1
ATOM 1547 O O . GLN A 1 196 ? -14.129 -0.384 25.415 1.00 76.31 196 GLN A O 1
ATOM 1552 N N . ALA A 1 197 ? -14.963 -0.387 23.324 1.00 71.19 197 ALA A N 1
ATOM 1553 C CA . ALA A 1 197 ? -15.738 -1.610 23.485 1.00 71.19 197 ALA A CA 1
ATOM 1554 C C . ALA A 1 197 ? -14.909 -2.809 23.976 1.00 71.19 197 ALA A C 1
ATOM 1556 O O . ALA A 1 197 ? -15.341 -3.518 24.886 1.00 71.19 197 ALA A O 1
ATOM 1557 N N . ASP A 1 198 ? -13.693 -2.969 23.452 1.00 71.94 198 ASP A N 1
ATOM 1558 C CA . ASP A 1 198 ? -12.798 -4.077 23.803 1.00 71.94 198 ASP A CA 1
ATOM 1559 C C . ASP A 1 198 ? -12.408 -4.056 25.290 1.00 71.94 198 ASP A C 1
ATOM 1561 O O . ASP A 1 198 ? -12.339 -5.098 25.941 1.00 71.94 198 ASP A O 1
ATOM 1565 N N . ALA A 1 199 ? -12.230 -2.864 25.867 1.00 75.12 199 ALA A N 1
ATOM 1566 C CA . ALA A 1 199 ? -11.873 -2.707 27.275 1.00 75.12 199 ALA A CA 1
ATOM 1567 C C . ALA A 1 199 ? -13.039 -3.050 28.219 1.00 75.12 199 ALA A C 1
ATOM 1569 O O . ALA A 1 199 ? -12.830 -3.621 29.289 1.00 75.12 199 ALA A O 1
ATOM 1570 N N . VAL A 1 200 ? -14.278 -2.723 27.833 1.00 75.94 200 VAL A N 1
ATOM 1571 C CA . VAL A 1 200 ? -15.477 -2.962 28.664 1.00 75.94 200 VAL A CA 1
ATOM 1572 C C . VAL A 1 200 ? -15.842 -4.449 28.725 1.00 75.94 200 VAL A C 1
ATOM 1574 O O . VAL A 1 200 ? -16.404 -4.908 29.717 1.00 75.94 200 VAL A O 1
ATOM 1577 N N . LEU A 1 201 ? -15.498 -5.225 27.694 1.00 74.50 201 LEU A N 1
ATOM 1578 C CA . LEU A 1 201 ? -15.701 -6.679 27.692 1.00 74.50 201 LEU A CA 1
ATOM 1579 C C . LEU A 1 201 ? -14.771 -7.410 28.668 1.00 74.50 201 LEU A C 1
ATOM 1581 O O . LEU A 1 201 ? -15.133 -8.461 29.190 1.00 74.50 201 LEU A O 1
ATOM 1585 N N . LEU A 1 202 ? -13.583 -6.858 28.918 1.00 78.19 202 LEU A N 1
ATOM 1586 C CA . LEU A 1 202 ? -12.589 -7.456 29.809 1.00 78.19 202 LEU A CA 1
ATOM 1587 C C . LEU A 1 202 ? -12.748 -6.997 31.261 1.00 78.19 202 LEU A C 1
ATOM 1589 O O . LEU A 1 202 ? -12.339 -7.706 32.180 1.00 78.19 202 LEU A O 1
ATOM 1593 N N . GLN A 1 203 ? -13.303 -5.803 31.479 1.00 81.75 203 GLN A N 1
ATOM 1594 C CA . GLN A 1 203 ? -13.356 -5.169 32.793 1.00 81.75 203 GLN A CA 1
ATOM 1595 C C . GLN A 1 203 ? -14.699 -4.485 33.036 1.00 81.75 203 GLN A C 1
ATOM 1597 O O . GLN A 1 203 ? -15.134 -3.634 32.259 1.00 81.75 203 GLN A O 1
ATOM 1602 N N . GLN A 1 204 ? -15.322 -4.820 34.169 1.00 88.00 204 GLN A N 1
ATOM 1603 C CA . GLN A 1 204 ? -16.567 -4.193 34.607 1.00 88.00 204 GLN A CA 1
ATOM 1604 C C . GLN A 1 204 ? -16.389 -2.690 34.849 1.00 88.00 204 GLN A C 1
ATOM 1606 O O . GLN A 1 204 ? -15.339 -2.234 35.312 1.00 88.00 204 GLN A O 1
ATOM 1611 N N . VAL A 1 205 ? -17.456 -1.938 34.598 1.00 90.94 205 VAL A N 1
ATOM 1612 C CA . VAL A 1 205 ? -17.544 -0.530 34.983 1.00 90.94 205 VAL A CA 1
ATOM 1613 C C . VAL A 1 205 ? -18.207 -0.444 36.352 1.00 90.94 205 VAL A C 1
ATOM 1615 O O . VAL A 1 205 ? -19.242 -1.069 36.587 1.00 90.94 205 VAL A O 1
ATOM 1618 N N . LEU A 1 206 ? -17.612 0.331 37.254 1.00 92.38 206 LEU A N 1
ATOM 1619 C CA . LEU A 1 206 ? -18.186 0.644 38.558 1.00 92.38 206 LEU A CA 1
ATOM 1620 C C . LEU A 1 206 ? -18.855 2.014 38.514 1.00 92.38 206 LEU A C 1
ATOM 1622 O O . LEU A 1 206 ? -18.324 2.932 37.898 1.00 92.38 206 LEU A O 1
ATOM 1626 N N . VAL A 1 207 ? -19.996 2.157 39.176 1.00 94.25 207 VAL A N 1
ATOM 1627 C CA . VAL A 1 207 ? -20.745 3.411 39.288 1.00 94.25 207 VAL A CA 1
ATOM 1628 C C . VAL A 1 207 ? -20.860 3.758 40.765 1.00 94.25 207 VAL A C 1
ATOM 1630 O O . VAL A 1 207 ? -21.420 2.982 41.531 1.00 94.25 207 VAL A O 1
ATOM 1633 N N . GLU A 1 208 ? -20.331 4.907 41.169 1.00 94.88 208 GLU A N 1
ATOM 1634 C CA . GLU A 1 208 ? -20.387 5.386 42.553 1.00 94.88 208 GLU A CA 1
ATOM 1635 C C . GLU A 1 208 ? -21.183 6.690 42.611 1.00 94.88 208 GLU A C 1
ATOM 1637 O O . GLU A 1 208 ? -20.897 7.623 41.856 1.00 94.88 208 GLU A O 1
ATOM 1642 N N . LEU A 1 209 ? -22.167 6.756 43.509 1.00 94.69 209 LEU A N 1
ATOM 1643 C CA . LEU A 1 209 ? -22.871 7.985 43.864 1.00 94.69 209 LEU A CA 1
ATOM 1644 C C . LEU A 1 209 ? -22.231 8.573 45.124 1.00 94.69 209 LEU A C 1
ATOM 1646 O O . LEU A 1 209 ? -22.014 7.857 46.099 1.00 94.69 209 LEU A O 1
ATOM 1650 N N . ARG A 1 210 ? -21.975 9.879 45.121 1.00 95.50 210 ARG A N 1
ATOM 1651 C CA . ARG A 1 210 ? -21.589 10.661 46.299 1.00 95.50 210 ARG A CA 1
ATOM 1652 C C . ARG A 1 210 ? -22.569 11.796 46.502 1.00 95.50 210 ARG A C 1
ATOM 1654 O O . ARG A 1 210 ? -22.969 12.434 45.528 1.00 95.50 210 ARG A O 1
ATOM 1661 N N . LEU A 1 211 ? -22.919 12.038 47.754 1.00 95.44 211 LEU A N 1
ATOM 1662 C CA . LEU A 1 211 ? -23.878 13.052 48.163 1.00 95.44 211 LEU A CA 1
ATOM 1663 C C . LEU A 1 211 ? -23.287 13.888 49.292 1.00 95.44 211 LEU A C 1
ATOM 1665 O O . LEU A 1 211 ? -22.629 13.341 50.176 1.00 95.44 211 LEU A O 1
ATOM 1669 N N . GLU A 1 212 ? -23.590 15.176 49.255 1.00 95.00 212 GLU A N 1
ATOM 1670 C CA . GLU A 1 212 ? -23.430 16.135 50.343 1.00 95.00 212 GLU A CA 1
ATOM 1671 C C . GLU A 1 212 ? -24.828 16.682 50.650 1.00 95.00 212 GLU A C 1
ATOM 1673 O O . GLU A 1 212 ? -25.510 17.181 49.747 1.00 95.00 212 GLU A O 1
ATOM 1678 N N . ASP A 1 213 ? -25.298 16.529 51.884 1.00 93.19 213 ASP A N 1
ATOM 1679 C CA . ASP A 1 213 ? -26.562 17.127 52.313 1.00 93.19 213 ASP A CA 1
ATOM 1680 C C . ASP A 1 213 ? -26.385 18.592 52.740 1.00 93.19 213 ASP A C 1
ATOM 1682 O O . ASP A 1 213 ? -25.273 19.116 52.824 1.00 93.19 213 ASP A O 1
ATOM 1686 N N . LYS A 1 214 ? -27.498 19.279 53.002 1.00 92.00 214 LYS A N 1
ATOM 1687 C CA . LYS A 1 214 ? -27.483 20.695 53.406 1.00 92.00 214 LYS A CA 1
ATOM 1688 C C . LYS A 1 214 ? -26.889 20.954 54.792 1.00 92.00 214 LYS A C 1
ATOM 1690 O O . LYS A 1 214 ? -26.629 22.110 55.122 1.00 92.00 214 LYS A O 1
ATOM 1695 N N . GLU A 1 215 ? -26.679 19.915 55.592 1.00 92.12 215 GLU A N 1
ATOM 1696 C CA . GLU A 1 215 ? -26.028 19.993 56.902 1.00 92.12 215 GLU A CA 1
ATOM 1697 C C . GLU A 1 215 ? -24.519 19.690 56.810 1.00 92.12 215 GLU A C 1
ATOM 1699 O O . GLU A 1 215 ? -23.802 19.774 57.808 1.00 92.12 215 GLU A O 1
ATOM 1704 N N . GLY A 1 216 ? -24.013 19.403 55.603 1.00 88.06 216 GLY A N 1
ATOM 1705 C CA . GLY A 1 216 ? -22.605 19.135 55.320 1.00 88.06 216 GLY A CA 1
ATOM 1706 C C . GLY A 1 216 ? -22.191 17.677 55.539 1.00 88.06 216 GLY A C 1
ATOM 1707 O O . GLY A 1 216 ? -20.995 17.364 55.482 1.00 88.06 216 GLY A O 1
ATOM 1708 N N . ALA A 1 217 ? -23.138 16.765 55.784 1.00 90.81 217 ALA A N 1
ATOM 1709 C CA . ALA A 1 217 ? -22.837 15.346 55.876 1.00 90.81 217 ALA A CA 1
ATOM 1710 C C . ALA A 1 217 ? -22.581 14.770 54.479 1.00 90.81 217 ALA A C 1
ATOM 1712 O O . ALA A 1 217 ? -23.314 15.023 53.522 1.00 90.81 217 ALA A O 1
ATOM 1713 N N . ASN A 1 218 ? -21.525 13.964 54.370 1.00 93.50 218 ASN A N 1
ATOM 1714 C CA . ASN A 1 218 ? -21.112 13.343 53.119 1.00 93.50 218 ASN A CA 1
ATOM 1715 C C . ASN A 1 218 ? -21.320 11.833 53.176 1.00 93.50 218 ASN A C 1
ATOM 1717 O O . ASN A 1 218 ? -20.864 11.171 54.110 1.00 93.50 218 ASN A O 1
ATOM 1721 N N . THR A 1 219 ? -21.943 11.272 52.144 1.00 93.00 219 THR A N 1
ATOM 1722 C CA . THR A 1 219 ? -22.124 9.825 52.007 1.00 93.00 219 THR A CA 1
ATOM 1723 C C . THR A 1 219 ? -21.782 9.346 50.602 1.00 93.00 219 THR A C 1
ATOM 1725 O O . THR A 1 219 ? -21.764 10.116 49.638 1.00 93.00 219 THR A O 1
ATOM 1728 N N . LYS A 1 220 ? -21.491 8.051 50.485 1.00 92.75 220 LYS A N 1
ATOM 1729 C CA . LYS A 1 220 ? -21.251 7.374 49.212 1.00 92.75 220 LYS A CA 1
ATOM 1730 C C . LYS A 1 220 ? -22.072 6.094 49.138 1.00 92.75 220 LYS A C 1
ATOM 1732 O O . LYS A 1 220 ? -22.265 5.426 50.150 1.00 92.75 220 LYS A O 1
ATOM 1737 N N . SER A 1 221 ? -22.528 5.746 47.943 1.00 91.12 221 SER A N 1
ATOM 1738 C CA . SER A 1 221 ? -23.201 4.473 47.712 1.00 91.12 221 SER A CA 1
ATOM 1739 C C . SER A 1 221 ? -22.206 3.316 47.700 1.00 91.12 221 SER A C 1
ATOM 1741 O O . SER A 1 221 ? -21.018 3.489 47.419 1.00 91.12 221 SER A O 1
ATOM 1743 N N . GLU A 1 222 ? -22.721 2.103 47.888 1.00 88.50 222 GLU A N 1
ATOM 1744 C CA . GLU A 1 222 ? -22.027 0.925 47.376 1.00 88.50 222 GLU A CA 1
ATOM 1745 C C . GLU A 1 222 ? -21.878 1.037 45.844 1.00 88.50 222 GLU A C 1
ATOM 1747 O O . GLU A 1 222 ? -22.785 1.558 45.177 1.00 88.50 222 GLU A O 1
ATOM 1752 N N . PRO A 1 223 ? -20.756 0.589 45.252 1.00 88.31 223 PRO A N 1
ATOM 1753 C CA . PRO A 1 223 ? -20.564 0.705 43.813 1.00 88.31 223 PRO A CA 1
ATOM 1754 C C . PRO A 1 223 ? -21.517 -0.206 43.031 1.00 88.31 223 PRO A C 1
ATOM 1756 O O . PRO A 1 223 ? -21.445 -1.437 43.120 1.00 88.31 223 PRO A O 1
ATOM 1759 N N . GLY A 1 224 ? -22.353 0.394 42.184 1.00 88.75 224 GLY A N 1
ATOM 1760 C CA . GLY A 1 224 ? -23.091 -0.326 41.150 1.00 88.75 224 GLY A CA 1
ATOM 1761 C C . GLY A 1 224 ? -22.125 -0.930 40.130 1.00 88.75 224 GLY A C 1
ATOM 1762 O O . GLY A 1 224 ? -21.084 -0.345 39.833 1.00 88.75 224 GLY A O 1
ATOM 1763 N N . ARG A 1 225 ? -22.440 -2.109 39.585 1.00 90.69 225 ARG A N 1
ATOM 1764 C CA . ARG A 1 225 ? -21.559 -2.826 38.647 1.00 90.69 225 ARG A CA 1
ATOM 1765 C C . ARG A 1 225 ? -22.250 -3.027 37.311 1.00 90.69 225 ARG A C 1
ATOM 1767 O O . ARG A 1 225 ? -23.332 -3.603 37.252 1.00 90.69 225 ARG A O 1
ATOM 1774 N N . ILE A 1 226 ? -21.593 -2.602 36.241 1.00 87.00 226 ILE A N 1
ATOM 1775 C CA . ILE A 1 226 ? -22.018 -2.848 34.867 1.00 87.00 226 ILE A CA 1
ATOM 1776 C C . ILE A 1 226 ? -21.028 -3.844 34.268 1.00 87.00 226 ILE A C 1
ATOM 1778 O O . ILE A 1 226 ? -19.880 -3.504 33.973 1.00 87.00 226 ILE A O 1
ATOM 1782 N N . ALA A 1 227 ? -21.479 -5.086 34.109 1.00 82.00 227 ALA A N 1
ATOM 1783 C CA . ALA A 1 227 ? -20.746 -6.121 33.398 1.00 82.00 227 ALA A CA 1
ATOM 1784 C C . ALA A 1 227 ? -21.355 -6.295 32.008 1.00 82.00 227 ALA A C 1
ATOM 1786 O O . ALA A 1 227 ? -22.554 -6.548 31.873 1.00 82.00 227 ALA A O 1
ATOM 1787 N N . MET A 1 228 ? -20.525 -6.170 30.978 1.00 75.25 228 MET A N 1
ATOM 1788 C CA . MET A 1 228 ? -20.951 -6.411 29.609 1.00 75.25 228 MET A CA 1
ATOM 1789 C C . MET A 1 228 ? -20.771 -7.884 29.268 1.00 75.25 228 MET A C 1
ATOM 1791 O O . MET A 1 228 ? -19.742 -8.487 29.561 1.00 75.25 228 MET A O 1
ATOM 1795 N N . ARG A 1 229 ? -21.775 -8.461 28.614 1.00 68.06 229 ARG A N 1
ATOM 1796 C CA . ARG A 1 229 ? -21.636 -9.738 27.916 1.00 68.06 229 ARG A CA 1
ATOM 1797 C C . ARG A 1 229 ? -21.672 -9.434 26.432 1.00 68.06 229 ARG A C 1
ATOM 1799 O O . ARG A 1 229 ? -22.559 -8.705 25.989 1.00 68.06 229 ARG A O 1
ATOM 1806 N N . SER A 1 230 ? -20.716 -9.965 25.675 1.00 61.81 230 SER A N 1
ATOM 1807 C CA . SER A 1 230 ? -20.823 -9.909 24.225 1.00 61.81 230 SER A CA 1
ATOM 1808 C C . SER A 1 230 ? -22.041 -10.734 23.823 1.00 61.81 230 SER A C 1
ATOM 1810 O O . SER A 1 230 ? -22.132 -11.934 24.077 1.00 61.81 230 SER A O 1
ATOM 1812 N N . GLN A 1 231 ? -23.015 -10.068 23.227 1.00 55.44 231 GLN A N 1
ATOM 1813 C CA . GLN A 1 231 ? -23.979 -10.734 22.379 1.00 55.44 231 GLN A CA 1
ATOM 1814 C C . GLN A 1 231 ? -23.607 -10.343 20.964 1.00 55.44 231 GLN A C 1
ATOM 1816 O O . GLN A 1 231 ? -23.589 -9.161 20.622 1.00 55.44 231 GLN A O 1
ATOM 1821 N N . SER A 1 232 ? -23.258 -11.341 20.158 1.00 49.62 232 SER A N 1
ATOM 1822 C CA . SER A 1 232 ? -23.210 -11.173 18.716 1.00 49.62 232 SER A CA 1
ATOM 1823 C C . SER A 1 232 ? -24.638 -10.911 18.260 1.00 49.62 232 SER A C 1
ATOM 1825 O O . SER A 1 232 ? -25.416 -11.836 18.051 1.00 49.62 232 SER A O 1
ATOM 1827 N N . VAL A 1 233 ? -25.003 -9.638 18.179 1.00 45.84 233 VAL A N 1
ATOM 1828 C CA . VAL A 1 233 ? -26.217 -9.225 17.493 1.00 45.84 233 VAL A CA 1
ATOM 1829 C C . VAL A 1 233 ? -25.815 -9.082 16.031 1.00 45.84 233 VAL A C 1
ATOM 1831 O O . VAL A 1 233 ? -25.272 -8.061 15.621 1.00 45.84 233 VAL A O 1
ATOM 1834 N N . THR A 1 234 ? -26.033 -10.130 15.235 1.00 43.16 234 THR A N 1
ATOM 1835 C CA . THR A 1 234 ? -26.423 -9.910 13.835 1.00 43.16 234 THR A CA 1
ATOM 1836 C C . THR A 1 234 ? -27.635 -8.993 13.921 1.00 43.16 234 THR A C 1
ATOM 1838 O O . THR A 1 234 ? -28.602 -9.395 14.552 1.00 43.16 234 THR A O 1
ATOM 1841 N N . ASP A 1 235 ? -27.494 -7.755 13.441 1.00 41.25 235 ASP A N 1
ATOM 1842 C CA . ASP A 1 235 ? -28.289 -6.544 13.717 1.00 41.25 235 ASP A CA 1
ATOM 1843 C C . ASP A 1 235 ? -29.817 -6.736 13.895 1.00 41.25 235 ASP A C 1
ATOM 1845 O O . ASP A 1 235 ? -30.390 -7.763 13.559 1.00 41.25 235 ASP A O 1
ATOM 1849 N N . VAL A 1 236 ? -30.547 -5.703 14.313 1.00 45.84 236 VAL A N 1
ATOM 1850 C CA . VAL A 1 236 ? -32.032 -5.730 14.363 1.00 45.84 236 VAL A CA 1
ATOM 1851 C C . VAL A 1 236 ? -32.677 -5.878 12.957 1.00 45.84 236 VAL A C 1
ATOM 1853 O O . VAL A 1 236 ? -33.891 -6.022 12.839 1.00 45.84 236 VAL A O 1
ATOM 1856 N N . SER A 1 237 ? -31.872 -5.948 11.887 1.00 49.03 237 SER A N 1
ATOM 1857 C CA . SER A 1 237 ? -32.235 -6.538 10.585 1.00 49.03 237 SER A CA 1
ATOM 1858 C C . SER A 1 237 ? -31.393 -7.758 10.167 1.00 49.03 237 SER A C 1
ATOM 1860 O O . SER A 1 237 ? -31.712 -8.398 9.179 1.00 49.03 237 SER A O 1
ATOM 1862 N N . GLY A 1 238 ? -30.331 -8.115 10.889 1.00 46.34 238 GLY A N 1
ATOM 1863 C CA . GLY A 1 238 ? -29.585 -9.363 10.720 1.00 46.34 238 GLY A CA 1
ATOM 1864 C C . GLY A 1 238 ? -28.669 -9.447 9.502 1.00 46.34 238 GLY A C 1
ATOM 1865 O O . GLY A 1 238 ? -27.930 -10.425 9.391 1.00 46.34 238 GLY A O 1
ATOM 1866 N N . VAL A 1 239 ? -28.670 -8.459 8.603 1.00 49.81 239 VAL A N 1
ATOM 1867 C CA . VAL A 1 239 ? -28.034 -8.659 7.301 1.00 49.81 239 VAL A CA 1
ATOM 1868 C C . VAL A 1 239 ? -26.613 -8.093 7.218 1.00 49.81 239 VAL A C 1
ATOM 1870 O O . VAL A 1 239 ? -26.425 -6.889 7.414 1.00 49.81 239 VAL A O 1
ATOM 1873 N N . PRO A 1 240 ? -25.591 -8.908 6.884 1.00 53.00 240 PRO A N 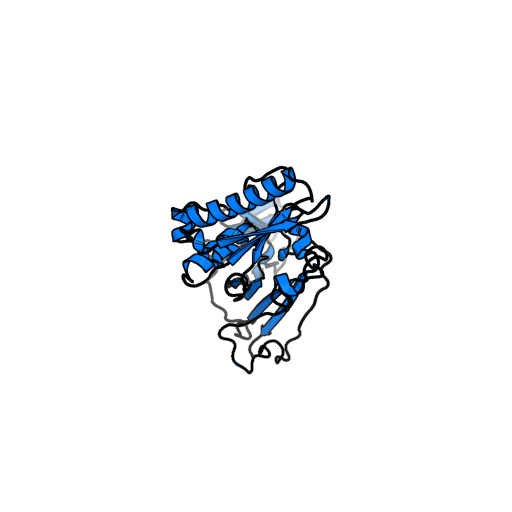1
ATOM 1874 C CA . PRO A 1 240 ? -24.257 -8.400 6.584 1.00 53.00 240 PRO A CA 1
ATOM 1875 C C . PRO A 1 240 ? -24.295 -7.372 5.446 1.00 53.00 240 PRO A C 1
ATOM 1877 O O . PRO A 1 240 ? -24.739 -7.667 4.334 1.00 53.00 240 PRO A O 1
ATOM 1880 N N . SER A 1 241 ? -23.785 -6.167 5.714 1.00 59.75 241 SER A N 1
ATOM 1881 C CA . SER A 1 241 ? -23.544 -5.176 4.665 1.00 59.75 241 SER A CA 1
ATOM 1882 C C . SER A 1 241 ? -22.200 -5.452 3.988 1.00 59.75 241 SER A C 1
ATOM 1884 O O . SER A 1 241 ? -21.157 -5.590 4.634 1.00 59.75 241 SER A O 1
ATOM 1886 N N . THR A 1 242 ? -22.218 -5.561 2.663 1.00 66.81 242 THR A N 1
ATOM 1887 C CA . THR A 1 242 ? -21.007 -5.689 1.852 1.00 66.81 242 THR A CA 1
ATOM 1888 C C . THR A 1 242 ? -20.730 -4.340 1.211 1.00 66.81 242 THR A C 1
ATOM 1890 O O . THR A 1 242 ? -21.488 -3.870 0.369 1.00 66.81 242 THR A O 1
ATOM 1893 N N . ARG A 1 243 ? -19.636 -3.700 1.624 1.00 72.31 243 ARG A N 1
ATOM 1894 C CA . ARG A 1 243 ? -19.110 -2.496 0.976 1.00 72.31 243 ARG A CA 1
ATOM 1895 C C . ARG A 1 243 ? -17.959 -2.872 0.061 1.00 72.31 243 ARG A C 1
ATOM 1897 O O . ARG A 1 243 ? -16.986 -3.443 0.551 1.00 72.31 243 ARG A O 1
ATOM 1904 N N . VAL A 1 244 ? -18.058 -2.523 -1.213 1.00 74.81 244 VAL A N 1
ATOM 1905 C CA . VAL A 1 244 ? -17.001 -2.671 -2.215 1.00 74.81 244 VAL A CA 1
ATOM 1906 C C . VAL A 1 244 ? -16.522 -1.284 -2.620 1.00 74.81 244 VAL A C 1
ATOM 1908 O O . VAL A 1 244 ? -17.314 -0.439 -3.034 1.00 74.81 244 VAL A O 1
ATOM 1911 N N . GLU A 1 245 ? -15.222 -1.046 -2.481 1.00 76.12 245 GLU A N 1
ATOM 1912 C CA . GLU A 1 245 ? -14.550 0.162 -2.955 1.00 76.12 245 GLU A CA 1
ATOM 1913 C C . GLU A 1 245 ? -13.615 -0.185 -4.104 1.00 76.12 245 GLU A C 1
ATOM 1915 O O . GLU A 1 245 ? -12.716 -1.014 -3.952 1.00 76.12 245 GLU A O 1
ATOM 1920 N N . ILE A 1 246 ? -13.784 0.490 -5.237 1.00 76.94 246 ILE A N 1
ATOM 1921 C CA . ILE A 1 246 ? -12.898 0.334 -6.383 1.00 76.94 246 ILE A CA 1
ATOM 1922 C C . ILE A 1 246 ? -12.336 1.691 -6.769 1.00 76.94 246 ILE A C 1
ATOM 1924 O O . ILE A 1 246 ? -13.074 2.626 -7.070 1.00 76.94 246 ILE A O 1
ATOM 1928 N N . LEU A 1 247 ? -11.013 1.802 -6.741 1.00 75.31 247 LEU A N 1
ATOM 1929 C CA . LEU A 1 247 ? -10.311 2.996 -7.191 1.00 75.31 247 LEU A CA 1
ATOM 1930 C C . LEU A 1 247 ? -10.051 2.881 -8.696 1.00 75.31 247 LEU A C 1
ATOM 1932 O O . LEU A 1 247 ? -9.423 1.930 -9.151 1.00 75.31 247 LEU A O 1
ATOM 1936 N N . ARG A 1 248 ? -10.501 3.863 -9.468 1.00 72.62 248 ARG A N 1
ATOM 1937 C CA . ARG A 1 248 ? -10.207 4.007 -10.893 1.00 72.62 248 ARG A CA 1
ATOM 1938 C C . ARG A 1 248 ? -9.176 5.113 -11.071 1.00 72.62 248 ARG A C 1
ATOM 1940 O O . ARG A 1 248 ? -9.315 6.180 -10.477 1.00 72.62 248 ARG A O 1
ATOM 1947 N N . LEU A 1 249 ? -8.140 4.870 -11.868 1.00 70.88 249 LEU A N 1
ATOM 1948 C CA . LEU A 1 249 ? -7.134 5.887 -12.168 1.00 70.88 249 LEU A CA 1
ATOM 1949 C C . LEU A 1 249 ? -7.341 6.449 -13.563 1.00 70.88 249 LEU A C 1
ATOM 1951 O O . LEU A 1 249 ? -7.562 5.705 -14.516 1.00 70.88 249 LEU A O 1
ATOM 1955 N N . HIS A 1 250 ? -7.163 7.759 -13.667 1.00 66.94 250 HIS A N 1
ATOM 1956 C CA . HIS A 1 250 ? -6.940 8.434 -14.934 1.00 66.94 250 HIS A CA 1
ATOM 1957 C C . HIS A 1 250 ? -5.447 8.775 -15.004 1.00 66.94 250 HIS A C 1
ATOM 1959 O O . HIS A 1 250 ? -4.960 9.472 -14.107 1.00 66.94 250 HIS A O 1
ATOM 1965 N N . PRO A 1 251 ? -4.699 8.253 -15.994 1.00 58.06 251 PRO A N 1
ATOM 1966 C CA . PRO A 1 251 ? -3.264 8.501 -16.095 1.00 58.06 251 PRO A CA 1
ATOM 1967 C C . PRO A 1 251 ? -2.975 10.012 -16.218 1.00 58.06 251 PRO A C 1
ATOM 1969 O O . PRO A 1 251 ? -3.766 10.734 -16.831 1.00 58.06 251 PRO A O 1
ATOM 1972 N N . PRO A 1 252 ? -1.856 10.508 -15.656 1.00 59.38 252 PRO A N 1
ATOM 1973 C CA . PRO A 1 252 ? -1.396 11.872 -15.898 1.00 59.38 252 PRO A CA 1
ATOM 1974 C C . PRO A 1 252 ? -1.113 12.121 -17.380 1.00 59.38 252 PRO A C 1
ATOM 1976 O O . PRO A 1 252 ? -0.683 11.208 -18.088 1.00 59.38 252 PRO A O 1
ATOM 1979 N N . ASP A 1 253 ? -1.253 13.371 -17.824 1.00 59.97 253 ASP A N 1
ATOM 1980 C CA . ASP A 1 253 ? -1.094 13.728 -19.241 1.00 59.97 253 ASP A CA 1
ATOM 1981 C C . ASP A 1 253 ? 0.335 13.460 -19.766 1.00 59.97 253 ASP A C 1
ATOM 1983 O O . ASP A 1 253 ? 0.539 13.164 -20.938 1.00 59.97 253 ASP A O 1
ATOM 1987 N N . TYR A 1 254 ? 1.346 13.473 -18.891 1.00 56.53 254 TYR A N 1
ATOM 1988 C CA . TYR A 1 254 ? 2.725 13.125 -19.262 1.00 56.53 254 TYR A CA 1
ATOM 1989 C C . TYR A 1 254 ? 2.970 11.611 -19.401 1.00 56.53 254 TYR A C 1
ATOM 1991 O O . TYR A 1 254 ? 3.993 11.202 -19.947 1.00 56.53 254 TYR A O 1
ATOM 1999 N N . LEU A 1 255 ? 2.058 10.772 -18.894 1.00 56.41 255 LEU A N 1
ATOM 2000 C CA . LEU A 1 255 ? 2.031 9.332 -19.171 1.00 56.41 255 LEU A CA 1
ATOM 2001 C C . LEU A 1 255 ? 1.114 9.000 -20.353 1.00 56.41 255 LEU A C 1
ATOM 2003 O O . LEU A 1 255 ? 1.247 7.917 -20.923 1.00 56.41 255 LEU A O 1
ATOM 2007 N N . SER A 1 256 ? 0.218 9.912 -20.751 1.00 50.16 256 SER A N 1
ATOM 2008 C CA . SER A 1 256 ? -0.429 9.853 -22.061 1.00 50.16 256 SER A CA 1
ATOM 2009 C C . SER A 1 256 ? 0.554 10.336 -23.123 1.00 50.16 256 SER A C 1
ATOM 2011 O O . SER A 1 256 ? 0.497 11.467 -23.600 1.00 50.16 256 SER A O 1
ATOM 2013 N N . THR A 1 257 ? 1.509 9.486 -23.484 1.00 43.56 257 THR A N 1
ATOM 2014 C CA . THR A 1 257 ? 2.254 9.713 -24.720 1.00 43.56 257 THR A CA 1
ATOM 2015 C C . THR A 1 257 ? 1.285 9.589 -25.902 1.00 43.56 257 THR A C 1
ATOM 2017 O O . THR A 1 257 ? 0.254 8.918 -25.816 1.00 43.56 257 THR A O 1
ATOM 2020 N N . SER A 1 258 ? 1.620 10.183 -27.050 1.00 41.12 258 SER A N 1
ATOM 2021 C CA . SER A 1 258 ? 0.923 9.909 -28.320 1.00 41.12 258 SER A CA 1
ATOM 2022 C C . SER A 1 258 ? 1.056 8.446 -28.776 1.00 41.12 258 SER A C 1
ATOM 2024 O O . SER A 1 258 ? 0.522 8.066 -29.814 1.00 41.12 258 SER A O 1
ATOM 2026 N N . GLU A 1 259 ? 1.772 7.617 -28.014 1.00 43.41 259 GLU A N 1
ATOM 2027 C CA . GLU A 1 259 ? 1.960 6.199 -28.256 1.00 43.41 259 GLU A CA 1
ATOM 2028 C C . GLU A 1 259 ? 0.962 5.400 -27.416 1.00 43.41 259 GLU A C 1
ATOM 2030 O O . GLU A 1 259 ? 1.245 4.940 -26.308 1.00 43.41 259 GLU A O 1
ATOM 2035 N N . THR A 1 260 ? -0.195 5.127 -28.013 1.00 42.66 260 THR A N 1
ATOM 2036 C CA . THR A 1 260 ? -1.121 4.065 -27.591 1.00 42.66 260 THR A CA 1
ATOM 2037 C C . THR A 1 260 ? -0.399 2.720 -27.350 1.00 42.66 260 THR A C 1
ATOM 2039 O O . THR A 1 260 ? -0.916 1.852 -26.654 1.00 42.66 260 THR A O 1
ATOM 2042 N N . GLU A 1 261 ? 0.819 2.542 -27.873 1.00 45.03 261 GLU A N 1
ATOM 2043 C CA . GLU A 1 261 ? 1.667 1.349 -27.781 1.00 45.03 261 GLU A CA 1
ATOM 2044 C C . GLU A 1 261 ? 2.196 1.011 -26.381 1.00 45.03 261 GLU A C 1
ATOM 2046 O O . GLU A 1 261 ? 2.400 -0.170 -26.107 1.00 45.03 261 GLU A O 1
ATOM 2051 N N . LEU A 1 262 ? 2.361 1.975 -25.459 1.00 45.75 262 LEU A N 1
ATOM 2052 C CA . LEU A 1 262 ? 2.877 1.680 -24.102 1.00 45.75 262 LEU A CA 1
ATOM 2053 C C . LEU A 1 262 ? 2.006 0.668 -23.339 1.00 45.75 262 LEU A C 1
ATOM 2055 O O . LEU A 1 262 ? 2.477 -0.018 -22.431 1.00 45.75 262 LEU A O 1
ATOM 2059 N N . PHE A 1 263 ? 0.744 0.550 -23.749 1.00 50.22 263 PHE A N 1
ATOM 2060 C CA . PHE A 1 263 ? -0.231 -0.394 -23.218 1.00 50.22 263 PHE A CA 1
ATOM 2061 C C . PHE A 1 263 ? -0.879 -1.256 -24.316 1.00 50.22 263 PHE A C 1
ATOM 2063 O O . PHE A 1 263 ? -1.971 -1.793 -24.102 1.00 50.22 263 PHE A O 1
ATOM 2070 N N . ASN A 1 264 ? -0.215 -1.395 -25.475 1.00 48.69 264 ASN A N 1
ATOM 2071 C CA . ASN 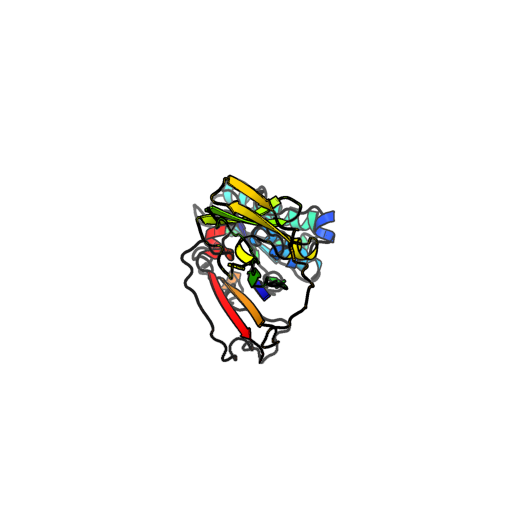A 1 264 ? -0.686 -2.124 -26.662 1.00 48.69 264 ASN A CA 1
ATOM 2072 C C . ASN A 1 264 ? -2.082 -1.694 -27.155 1.00 48.69 264 ASN A C 1
ATOM 2074 O O . ASN A 1 264 ? -2.931 -2.526 -27.460 1.00 48.69 264 ASN A O 1
ATOM 2078 N N . GLY A 1 265 ? -2.355 -0.393 -27.205 1.00 45.75 265 GLY A N 1
ATOM 2079 C CA . GLY A 1 265 ? -3.619 0.155 -27.701 1.00 45.75 265 GLY A CA 1
ATOM 2080 C C . GLY A 1 265 ? -4.761 0.144 -26.684 1.00 45.75 265 GLY A C 1
ATOM 2081 O O . GLY A 1 265 ? -5.846 0.633 -26.981 1.00 45.75 265 GLY A O 1
ATOM 2082 N N . VAL A 1 266 ? -4.542 -0.400 -25.485 1.00 44.28 266 VAL A N 1
ATOM 2083 C CA . VAL A 1 266 ? -5.600 -0.609 -24.494 1.00 44.28 266 VAL A CA 1
ATOM 2084 C C . VAL A 1 266 ? -5.425 0.369 -23.337 1.00 44.28 266 VAL A C 1
ATOM 2086 O O . VAL A 1 266 ? -4.368 0.409 -22.703 1.00 44.28 266 VAL A O 1
ATOM 2089 N N . ALA A 1 267 ? -6.477 1.136 -23.043 1.00 43.19 267 ALA A N 1
ATOM 2090 C CA . ALA A 1 267 ? -6.448 2.210 -22.059 1.00 43.19 267 ALA A CA 1
ATOM 2091 C C . ALA A 1 267 ? -5.839 1.741 -20.716 1.00 43.19 267 ALA A C 1
ATOM 2093 O O . ALA A 1 267 ? -6.283 0.741 -20.135 1.00 43.19 267 ALA A O 1
ATOM 2094 N N . PRO A 1 268 ? -4.793 2.415 -20.217 1.00 45.72 268 PRO A N 1
ATOM 2095 C CA . PRO A 1 268 ? -4.192 2.062 -18.944 1.00 45.72 268 PRO A CA 1
ATOM 2096 C C . PRO A 1 268 ? -5.145 2.400 -17.794 1.00 45.72 268 PRO A C 1
ATOM 2098 O O . PRO A 1 268 ? -5.701 3.491 -17.736 1.00 45.72 268 PRO A O 1
ATOM 2101 N N . PHE A 1 269 ? -5.325 1.447 -16.877 1.00 49.19 269 PHE A N 1
ATOM 2102 C CA . PHE A 1 269 ? -5.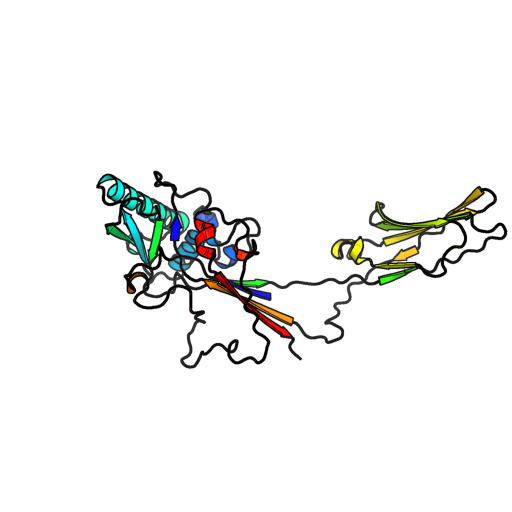955 1.627 -15.557 1.00 49.19 269 PHE A CA 1
ATOM 2103 C C . PHE A 1 269 ? -7.428 2.073 -15.522 1.00 49.19 269 PHE A C 1
ATOM 2105 O O . PHE A 1 269 ? -7.937 2.411 -14.451 1.00 49.19 269 PHE A O 1
ATOM 2112 N N . THR A 1 270 ? -8.134 2.018 -16.653 1.00 36.81 270 THR A N 1
ATOM 2113 C CA . THR A 1 270 ? -9.542 2.440 -16.745 1.00 36.81 270 THR A CA 1
ATOM 2114 C C . THR A 1 270 ? -10.548 1.288 -16.769 1.00 36.81 270 THR A C 1
ATOM 2116 O O . THR A 1 270 ? -11.737 1.570 -16.591 1.00 36.81 270 THR A O 1
ATOM 2119 N N . SER A 1 271 ? -10.106 0.032 -16.936 1.00 36.25 271 SER A N 1
ATOM 2120 C CA . SER A 1 271 ? -10.937 -1.178 -16.851 1.00 36.25 271 SER A CA 1
ATOM 2121 C C . SER A 1 271 ? -10.573 -2.026 -15.625 1.00 36.25 271 SER A C 1
ATOM 2123 O O . SER A 1 271 ? -9.403 -2.283 -15.336 1.00 36.25 271 SER A O 1
ATOM 2125 N N . ILE A 1 272 ? -11.595 -2.447 -14.879 1.00 39.47 272 ILE A N 1
ATOM 2126 C CA . ILE A 1 272 ? -11.484 -3.479 -13.845 1.00 39.47 272 ILE A CA 1
ATOM 2127 C C . ILE A 1 272 ? -11.704 -4.804 -14.573 1.00 39.47 272 ILE A C 1
ATOM 2129 O O . ILE A 1 272 ? -12.828 -5.108 -14.956 1.00 39.47 272 ILE A O 1
ATOM 2133 N N . GLU A 1 273 ? -10.639 -5.561 -14.820 1.00 36.09 273 GLU A N 1
ATOM 2134 C CA . GLU A 1 273 ? -10.746 -6.897 -15.414 1.00 36.09 273 GLU A CA 1
ATOM 2135 C C . GLU A 1 273 ? -10.778 -7.943 -14.292 1.00 36.09 273 GLU A C 1
ATOM 2137 O O . GLU A 1 273 ? -9.807 -8.102 -13.546 1.00 36.09 273 GLU A O 1
ATOM 2142 N N . PHE A 1 274 ? -11.907 -8.643 -14.157 1.00 33.84 274 PHE A N 1
ATOM 2143 C CA . PHE A 1 274 ? -12.036 -9.819 -13.298 1.00 33.84 274 PHE A CA 1
ATOM 2144 C C . PHE A 1 274 ? -11.485 -11.037 -14.053 1.00 33.84 274 PHE A C 1
ATOM 2146 O O . PHE A 1 274 ? -11.714 -11.180 -15.252 1.00 33.84 274 PHE A O 1
ATOM 2153 N N . TYR A 1 275 ? -10.703 -11.891 -13.383 1.00 32.97 275 TYR A N 1
ATOM 2154 C CA . TYR A 1 275 ? -10.082 -13.060 -14.015 1.00 32.97 275 TYR A CA 1
ATOM 2155 C C . TYR A 1 275 ? -10.493 -14.368 -13.318 1.00 32.97 275 TYR A C 1
ATOM 2157 O O . TYR A 1 275 ? -10.388 -14.429 -12.088 1.00 32.97 275 TYR A O 1
ATOM 2165 N N . PRO A 1 276 ? -10.857 -15.432 -14.068 1.00 31.17 276 PRO A N 1
ATOM 2166 C CA . PRO A 1 276 ? -10.882 -15.517 -15.535 1.00 31.17 276 PRO A CA 1
ATOM 2167 C C . PRO A 1 276 ? -11.986 -14.649 -16.146 1.00 31.17 276 PRO A C 1
ATOM 2169 O O . PRO A 1 276 ? -13.102 -14.646 -15.644 1.00 31.17 276 PRO A O 1
ATOM 2172 N N . ALA A 1 277 ? -11.656 -13.920 -17.217 1.00 28.58 277 ALA A N 1
ATOM 2173 C CA . ALA A 1 277 ? -12.632 -13.117 -17.944 1.00 28.58 277 ALA A CA 1
ATOM 2174 C C . ALA A 1 277 ? -13.580 -14.070 -18.677 1.00 28.58 277 ALA A C 1
ATOM 2176 O O . ALA A 1 277 ? -13.155 -14.793 -19.584 1.00 28.58 277 ALA A O 1
ATOM 2177 N N . THR A 1 278 ? -14.843 -14.120 -18.265 1.00 36.72 278 THR A N 1
ATOM 2178 C CA . THR A 1 278 ? -15.873 -14.812 -19.036 1.00 36.72 278 THR A CA 1
ATOM 2179 C C . THR A 1 278 ? -16.439 -13.851 -20.078 1.00 36.72 278 THR A C 1
ATOM 2181 O O . THR A 1 278 ? -16.469 -12.638 -19.886 1.00 36.72 278 THR A O 1
ATOM 2184 N N . ALA A 1 279 ? -16.856 -14.377 -21.232 1.00 37.16 279 ALA A N 1
ATOM 2185 C CA . ALA A 1 279 ? -17.258 -13.590 -22.406 1.00 37.16 279 ALA A CA 1
ATOM 2186 C C . ALA A 1 279 ? -18.525 -12.718 -22.210 1.00 37.16 279 ALA A C 1
ATOM 2188 O O . ALA A 1 279 ? -19.008 -12.116 -23.165 1.00 37.16 279 ALA A O 1
ATOM 2189 N N . THR A 1 280 ? -19.062 -12.652 -20.991 1.00 38.22 280 THR A N 1
ATOM 2190 C CA . THR A 1 280 ? -20.300 -11.956 -20.612 1.00 38.22 280 THR A CA 1
ATOM 2191 C C . THR A 1 280 ? -20.120 -10.963 -19.460 1.00 38.22 280 THR A C 1
ATOM 2193 O O . THR A 1 280 ? -21.114 -10.438 -18.966 1.00 38.22 280 THR A O 1
ATOM 2196 N N . ASP A 1 281 ? -18.887 -10.664 -19.043 1.00 38.62 281 ASP A N 1
ATOM 2197 C CA . ASP A 1 281 ? -18.625 -9.771 -17.909 1.00 38.62 281 ASP A CA 1
ATOM 2198 C C . ASP A 1 281 ? -18.763 -8.280 -18.290 1.00 38.62 281 ASP A C 1
ATOM 2200 O O . ASP A 1 281 ? -17.788 -7.529 -18.311 1.00 38.62 281 ASP A O 1
ATOM 2204 N N . GLU A 1 282 ? -19.993 -7.805 -18.517 1.00 39.47 282 GLU A N 1
ATOM 2205 C CA . GLU A 1 282 ? -20.326 -6.542 -17.854 1.00 39.47 282 GLU A CA 1
ATOM 2206 C C . GLU A 1 282 ? -20.405 -6.871 -16.361 1.00 39.47 282 GLU A C 1
ATOM 2208 O O . GLU A 1 282 ? -21.213 -7.723 -15.984 1.00 39.47 282 GLU A O 1
ATOM 2213 N N . PRO A 1 283 ? -19.558 -6.282 -15.502 1.00 45.47 283 PRO A N 1
ATOM 2214 C CA . PRO A 1 283 ? -19.520 -6.656 -14.098 1.00 45.47 283 PRO A CA 1
ATOM 2215 C C . PRO A 1 283 ? -20.918 -6.540 -13.481 1.00 45.47 283 PRO A C 1
ATOM 2217 O O . PRO A 1 283 ? -21.574 -5.517 -13.641 1.00 45.47 283 PRO A O 1
ATOM 2220 N N . GLU A 1 284 ? -21.344 -7.540 -12.707 1.00 42.09 284 GLU A N 1
ATOM 2221 C CA . GLU A 1 284 ? -22.586 -7.549 -11.899 1.00 42.09 284 GLU A CA 1
ATOM 2222 C C . GLU A 1 284 ? -22.781 -6.262 -11.055 1.00 42.09 284 GLU A C 1
ATOM 2224 O O . GLU A 1 284 ? -23.878 -5.916 -10.620 1.00 42.09 284 GLU A O 1
ATOM 2229 N N . PHE A 1 285 ? -21.705 -5.505 -10.825 1.00 41.75 285 PHE A N 1
ATOM 2230 C CA . PHE A 1 285 ? -21.694 -4.192 -10.179 1.00 41.75 285 PHE A CA 1
ATOM 2231 C C . PHE A 1 285 ? -22.284 -3.058 -11.044 1.00 41.75 285 PHE A C 1
ATOM 2233 O O . PHE A 1 285 ? -22.802 -2.097 -10.482 1.00 41.75 285 PHE A O 1
ATOM 2240 N N . LEU A 1 286 ? -22.243 -3.168 -12.376 1.00 38.72 286 LEU A N 1
ATOM 2241 C CA . LEU A 1 286 ? -22.946 -2.289 -13.324 1.00 38.72 286 LEU A CA 1
ATOM 2242 C C . LEU A 1 286 ? -24.407 -2.713 -13.553 1.00 38.72 286 LEU A C 1
ATOM 2244 O O . LEU A 1 286 ? -25.210 -1.886 -13.967 1.00 38.72 286 LEU A O 1
ATOM 2248 N N . GLN A 1 287 ? -24.759 -3.965 -13.243 1.00 39.91 287 GLN A N 1
ATOM 2249 C CA . GLN A 1 287 ? -26.123 -4.505 -13.361 1.00 39.91 287 GLN A CA 1
ATOM 2250 C C . GLN A 1 287 ? -26.946 -4.386 -12.067 1.00 39.91 287 GLN A C 1
ATOM 2252 O O . GLN A 1 287 ? -28.068 -4.878 -11.991 1.00 39.91 287 GLN A O 1
ATOM 2257 N N . SER A 1 288 ? -26.393 -3.764 -11.024 1.00 39.34 288 SER A N 1
ATOM 2258 C CA . SER A 1 288 ? -27.050 -3.643 -9.724 1.00 39.34 288 SER A CA 1
ATOM 2259 C C . SER A 1 288 ? -27.779 -2.306 -9.588 1.00 39.34 288 SER A C 1
ATOM 2261 O O . SER A 1 288 ? -27.158 -1.258 -9.756 1.00 39.34 288 SER A O 1
ATOM 2263 N N . ASP A 1 289 ? -29.016 -2.343 -9.094 1.00 38.06 289 ASP A N 1
ATOM 2264 C CA . ASP A 1 289 ? -29.816 -1.160 -8.732 1.00 38.06 289 ASP A CA 1
ATOM 2265 C C . ASP A 1 289 ? -29.290 -0.385 -7.498 1.00 38.06 289 ASP A C 1
ATOM 2267 O O . ASP A 1 289 ? -29.875 0.620 -7.087 1.00 38.06 289 ASP A O 1
ATOM 2271 N N . ALA A 1 290 ? -28.200 -0.836 -6.860 1.00 36.47 290 ALA A N 1
ATOM 2272 C CA . ALA A 1 290 ? -27.597 -0.137 -5.728 1.00 36.47 290 ALA A CA 1
ATOM 2273 C C . ALA A 1 290 ? -26.974 1.208 -6.166 1.00 36.47 290 ALA A C 1
ATOM 2275 O O . ALA A 1 290 ? -26.263 1.262 -7.173 1.00 36.47 290 ALA A O 1
ATOM 2276 N N . PRO A 1 291 ? -27.180 2.300 -5.407 1.00 38.22 291 PRO A N 1
ATOM 2277 C CA . PRO A 1 291 ? -26.705 3.622 -5.790 1.00 38.22 291 PRO A CA 1
ATOM 2278 C C . PRO A 1 291 ? -25.175 3.663 -5.875 1.00 38.22 291 PRO A C 1
ATOM 2280 O O . PRO A 1 291 ? -24.466 3.448 -4.891 1.00 38.22 291 PRO A O 1
ATOM 2283 N N . VAL A 1 292 ? -24.677 3.983 -7.067 1.00 42.38 292 VAL A N 1
ATOM 2284 C CA . VAL A 1 292 ? -23.262 4.231 -7.339 1.00 42.38 292 VAL A CA 1
ATOM 2285 C C . VAL A 1 292 ? -22.957 5.694 -7.052 1.00 42.38 292 VAL A C 1
ATOM 2287 O O . VAL A 1 292 ? -23.492 6.590 -7.703 1.00 42.38 292 VAL A O 1
ATOM 2290 N N . TYR A 1 293 ? -22.059 5.953 -6.105 1.00 46.41 293 TYR A N 1
ATOM 2291 C CA . TYR A 1 293 ? -21.610 7.313 -5.816 1.00 46.41 293 TYR A CA 1
ATOM 2292 C C . TYR A 1 293 ? -20.241 7.571 -6.446 1.00 46.41 293 TYR A C 1
ATOM 2294 O O . TYR A 1 293 ? -19.238 7.022 -5.998 1.00 46.41 293 TYR A O 1
ATOM 2302 N N . THR A 1 294 ? -20.181 8.469 -7.430 1.00 45.53 294 THR A N 1
ATOM 2303 C CA . THR A 1 294 ? -18.931 9.068 -7.918 1.00 45.53 294 THR A CA 1
ATOM 2304 C C . THR A 1 294 ? -18.724 10.406 -7.214 1.00 45.53 294 THR A C 1
ATOM 2306 O O . THR A 1 294 ? -19.455 11.365 -7.468 1.00 45.53 294 THR A O 1
ATOM 2309 N N . LYS A 1 295 ? -17.757 10.499 -6.297 1.00 44.72 295 LYS A N 1
ATOM 2310 C CA . LYS A 1 295 ? -17.417 11.778 -5.652 1.00 44.72 295 LYS A CA 1
ATOM 2311 C C . LYS A 1 295 ? -16.227 12.420 -6.373 1.00 44.72 295 LYS A C 1
ATOM 2313 O O . LYS A 1 295 ? -15.173 11.791 -6.393 1.00 44.72 295 LYS A O 1
ATOM 2318 N N . PRO A 1 296 ? -16.335 13.650 -6.915 1.00 42.28 296 PRO A N 1
ATOM 2319 C CA . PRO A 1 296 ? -15.164 14.405 -7.349 1.00 42.28 296 PRO A CA 1
ATOM 2320 C C . PRO A 1 296 ? -14.312 14.742 -6.119 1.00 42.28 296 PRO A C 1
ATOM 2322 O O . PRO A 1 296 ? -14.794 15.328 -5.147 1.00 42.28 296 PRO A O 1
ATOM 2325 N N . VAL A 1 297 ? -13.055 14.300 -6.117 1.00 46.31 297 VAL A N 1
ATOM 2326 C CA . VAL A 1 297 ? -12.232 14.266 -4.903 1.00 46.31 297 VAL A CA 1
ATOM 2327 C C . VAL A 1 297 ? -11.295 15.472 -4.834 1.00 46.31 297 VAL A C 1
ATOM 2329 O O . VAL A 1 297 ? -10.212 15.458 -5.413 1.00 46.31 297 VAL A O 1
ATOM 2332 N N . ASN A 1 298 ? -11.696 16.502 -4.084 1.00 40.44 298 ASN A N 1
ATOM 2333 C CA . ASN A 1 298 ? -10.917 17.734 -3.886 1.00 40.44 298 ASN A CA 1
ATOM 2334 C C . ASN A 1 298 ? -10.266 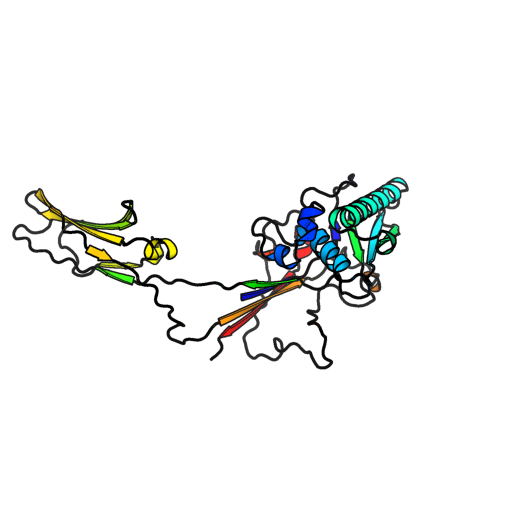17.837 -2.482 1.00 40.44 298 ASN A C 1
ATOM 2336 O O . ASN A 1 298 ? -10.003 18.929 -1.992 1.00 40.44 298 ASN A O 1
ATOM 2340 N N . VAL A 1 299 ? -10.034 16.701 -1.805 1.00 42.81 299 VAL A N 1
ATOM 2341 C CA . VAL A 1 299 ? -9.477 16.608 -0.434 1.00 42.81 299 VAL A CA 1
ATOM 2342 C C . VAL A 1 299 ? -8.422 15.487 -0.373 1.00 42.81 299 VAL A C 1
ATOM 2344 O O . VAL A 1 299 ? -8.455 14.586 -1.212 1.00 42.81 299 VAL A O 1
ATOM 2347 N N . ASP A 1 300 ? -7.499 15.500 0.600 1.00 50.56 300 ASP A N 1
ATOM 2348 C CA . ASP A 1 300 ? -6.586 14.372 0.879 1.00 50.56 300 ASP A CA 1
ATOM 2349 C C . ASP A 1 300 ? -7.385 13.158 1.395 1.00 50.56 300 ASP A C 1
ATOM 2351 O O . ASP A 1 300 ? -7.576 12.942 2.590 1.00 50.56 300 ASP A O 1
ATOM 2355 N N . VAL A 1 301 ? -7.920 12.382 0.453 1.00 63.81 301 VAL A N 1
ATOM 2356 C CA . VAL A 1 301 ? -8.694 11.162 0.701 1.00 63.81 301 VAL A CA 1
ATOM 2357 C C . VAL A 1 301 ? -7.763 9.997 1.027 1.00 63.81 301 VAL A C 1
ATOM 2359 O O . VAL A 1 301 ? -6.562 10.042 0.765 1.00 63.81 301 VAL A O 1
ATOM 2362 N N . TRP A 1 302 ? -8.322 8.935 1.613 1.00 68.88 302 TRP A N 1
ATOM 2363 C CA . TRP A 1 302 ? -7.587 7.761 2.087 1.00 68.88 302 TRP A CA 1
ATOM 2364 C C . TRP A 1 302 ? -6.594 7.187 1.060 1.00 68.88 302 TRP A C 1
ATOM 2366 O O . TRP A 1 302 ? -5.534 6.726 1.464 1.00 68.88 302 TRP A O 1
ATOM 2376 N N . PHE A 1 303 ? -6.888 7.283 -0.244 1.00 73.88 303 PHE A N 1
ATOM 2377 C CA . PHE A 1 303 ? -6.023 6.794 -1.323 1.00 73.88 303 PHE A CA 1
ATOM 2378 C C . PHE A 1 303 ? -4.889 7.737 -1.749 1.00 73.88 303 PHE A C 1
ATOM 2380 O O . PHE A 1 303 ? -4.137 7.416 -2.659 1.00 73.88 303 PHE A O 1
ATOM 2387 N N . ARG A 1 304 ? -4.777 8.922 -1.144 1.00 73.12 304 ARG A N 1
ATOM 2388 C CA . ARG A 1 304 ? -3.607 9.807 -1.288 1.00 73.12 304 ARG A CA 1
ATOM 2389 C C . ARG A 1 304 ? -2.795 9.912 -0.006 1.00 73.12 304 ARG A C 1
ATOM 2391 O O . ARG A 1 304 ? -1.725 10.519 0.001 1.00 73.12 304 ARG A O 1
ATOM 2398 N N . ARG A 1 305 ? -3.291 9.342 1.095 1.00 78.12 305 ARG A N 1
ATOM 2399 C CA . ARG A 1 305 ? -2.649 9.438 2.404 1.00 78.12 305 ARG A CA 1
ATOM 2400 C C . ARG A 1 305 ? -1.284 8.751 2.368 1.00 78.12 305 ARG A C 1
ATOM 2402 O O . ARG A 1 305 ? -1.189 7.574 2.054 1.00 78.12 305 ARG A O 1
ATOM 2409 N N . GLY A 1 306 ? -0.232 9.485 2.722 1.00 82.75 306 GLY A N 1
ATOM 2410 C CA . GLY A 1 306 ? 1.139 8.965 2.729 1.00 82.75 306 GLY A CA 1
ATOM 2411 C C . GLY A 1 306 ? 1.849 9.008 1.372 1.00 82.75 306 GLY A C 1
ATOM 2412 O O . GLY A 1 306 ? 3.043 8.722 1.323 1.00 82.75 306 GLY A O 1
ATOM 2413 N N . LEU A 1 307 ? 1.180 9.408 0.282 1.00 85.69 307 LEU A N 1
ATOM 2414 C CA . LEU A 1 307 ? 1.873 9.743 -0.964 1.00 85.69 307 LEU A CA 1
ATOM 2415 C C . LEU A 1 307 ? 2.600 11.081 -0.827 1.00 85.69 307 LEU A C 1
ATOM 2417 O O . LEU A 1 307 ? 2.049 12.049 -0.300 1.00 85.69 307 LEU A O 1
ATOM 2421 N N . VAL A 1 308 ? 3.819 11.140 -1.357 1.00 86.62 308 VAL A N 1
ATOM 2422 C CA . VAL A 1 308 ? 4.588 12.376 -1.519 1.00 86.62 308 VAL A CA 1
ATOM 2423 C C . VAL A 1 308 ? 4.685 12.719 -3.002 1.00 86.62 308 VAL A C 1
ATOM 2425 O O . VAL A 1 308 ? 4.446 11.864 -3.855 1.00 86.62 308 VAL A O 1
ATOM 2428 N N . SER A 1 309 ? 4.978 13.975 -3.332 1.00 81.81 309 SER A N 1
ATOM 2429 C CA . SER A 1 309 ? 5.287 14.341 -4.717 1.00 81.81 309 SER A CA 1
ATOM 2430 C C . SER A 1 309 ? 6.606 13.688 -5.151 1.00 81.81 309 SER A C 1
ATOM 2432 O O . SER A 1 309 ? 7.533 13.639 -4.338 1.00 81.81 309 SER A O 1
ATOM 2434 N N . PRO A 1 310 ? 6.727 13.236 -6.412 1.00 85.06 310 PRO A N 1
ATOM 2435 C CA . PRO A 1 310 ? 5.744 13.351 -7.501 1.00 85.06 310 PRO A CA 1
ATOM 2436 C C . PRO A 1 310 ? 4.674 12.242 -7.547 1.00 85.06 310 PRO A C 1
ATOM 2438 O O . PRO A 1 310 ? 3.675 12.395 -8.245 1.00 85.06 310 PRO A O 1
ATOM 2441 N N . GLU A 1 311 ? 4.798 11.146 -6.790 1.00 88.44 311 GLU A N 1
ATOM 2442 C CA . GLU A 1 311 ? 3.832 10.035 -6.831 1.00 88.44 311 GLU A CA 1
ATOM 2443 C C . GLU A 1 311 ? 2.395 10.448 -6.457 1.00 88.44 311 GLU A C 1
ATOM 2445 O O . GLU A 1 311 ? 1.438 9.827 -6.919 1.00 88.44 311 GLU A O 1
ATOM 2450 N N . LYS A 1 312 ? 2.213 11.516 -5.669 1.00 83.94 312 LYS A N 1
ATOM 2451 C CA . LYS A 1 312 ? 0.891 12.088 -5.358 1.00 83.94 312 LYS A CA 1
ATOM 2452 C C . LYS A 1 312 ? 0.121 12.516 -6.618 1.00 83.94 312 LYS A C 1
ATOM 2454 O O . LYS A 1 312 ? -1.101 12.360 -6.662 1.00 83.94 312 LYS A O 1
ATOM 2459 N N . GLU A 1 313 ? 0.815 13.003 -7.647 1.00 80.94 313 GLU A N 1
ATOM 2460 C CA . GLU A 1 313 ? 0.206 13.462 -8.905 1.00 80.94 313 GLU A CA 1
ATOM 2461 C C . GLU A 1 313 ? -0.387 12.309 -9.715 1.00 80.94 313 GLU A C 1
ATOM 2463 O O . GLU A 1 313 ? -1.426 12.462 -10.357 1.00 80.94 313 GLU A O 1
ATOM 2468 N N . LEU A 1 314 ? 0.203 11.117 -9.599 1.00 78.25 314 LEU A N 1
ATOM 2469 C CA . LEU A 1 314 ? -0.282 9.908 -10.259 1.00 78.25 314 LEU A CA 1
ATOM 2470 C C . LEU A 1 314 ? -1.733 9.551 -9.879 1.00 78.25 314 LEU A C 1
ATOM 2472 O O . LEU A 1 314 ? -2.448 8.909 -10.644 1.00 78.25 314 LEU A O 1
ATOM 2476 N N . TYR A 1 315 ? -2.167 9.979 -8.691 1.00 79.00 315 TYR A N 1
ATOM 2477 C CA . TYR A 1 315 ? -3.490 9.718 -8.125 1.00 79.00 315 TYR A CA 1
ATOM 2478 C C . TYR A 1 315 ? -4.381 10.972 -8.123 1.00 79.00 315 TYR A C 1
ATOM 2480 O O . TYR A 1 315 ? -5.484 10.961 -7.559 1.00 79.00 315 TYR A O 1
ATOM 2488 N N . GLN A 1 316 ? -3.931 12.075 -8.737 1.00 76.06 316 GLN A N 1
ATOM 2489 C CA . GLN A 1 316 ? -4.628 13.365 -8.712 1.00 76.06 316 GLN A CA 1
ATOM 2490 C C . GLN A 1 316 ? -5.972 13.337 -9.448 1.00 76.06 316 GLN A C 1
ATOM 2492 O O . GLN A 1 316 ? -6.913 14.031 -9.059 1.00 76.06 316 GLN A O 1
ATOM 2497 N N . ARG A 1 317 ? -6.086 12.498 -10.474 1.00 69.50 317 ARG A N 1
ATOM 2498 C CA . ARG A 1 317 ? -7.317 12.316 -11.247 1.00 69.50 317 ARG A CA 1
ATOM 2499 C C . ARG A 1 317 ? -8.031 11.008 -10.897 1.00 69.50 317 ARG A C 1
ATOM 2501 O O . ARG A 1 317 ? -8.850 10.550 -11.669 1.00 69.50 317 ARG A O 1
ATOM 2508 N N . ALA A 1 318 ? -7.718 10.370 -9.771 1.00 71.69 318 ALA A N 1
ATOM 2509 C CA . ALA A 1 318 ? -8.378 9.123 -9.395 1.00 71.69 318 ALA A CA 1
ATOM 2510 C C . ALA A 1 318 ? -9.852 9.335 -8.997 1.00 71.69 318 ALA A C 1
ATOM 2512 O O . ALA A 1 318 ? -10.185 10.304 -8.312 1.00 71.69 318 ALA A O 1
ATOM 2513 N N . GLU A 1 319 ? -10.706 8.384 -9.360 1.00 67.75 319 GLU A N 1
ATOM 2514 C CA . GLU A 1 319 ? -12.117 8.306 -8.980 1.00 67.75 319 GLU A CA 1
ATOM 2515 C C . GLU A 1 319 ? -12.346 7.085 -8.090 1.00 67.75 319 GLU A C 1
ATOM 2517 O O . GLU A 1 319 ? -11.731 6.040 -8.287 1.00 67.75 319 GLU A O 1
ATOM 2522 N N . VAL A 1 320 ? -13.246 7.187 -7.113 1.00 67.56 320 VAL A N 1
ATOM 2523 C CA . VAL A 1 320 ? -13.631 6.043 -6.275 1.00 67.56 320 VAL A CA 1
ATOM 2524 C C . VAL A 1 320 ? -15.064 5.663 -6.597 1.00 67.56 320 VAL A C 1
ATOM 2526 O O . VAL A 1 320 ? -15.971 6.480 -6.449 1.00 67.56 320 VAL A O 1
ATOM 2529 N N . TYR A 1 321 ? -15.249 4.410 -6.990 1.00 68.12 321 TYR A N 1
ATOM 2530 C CA . TYR A 1 321 ? -16.537 3.747 -7.071 1.00 68.12 321 TYR A CA 1
ATOM 2531 C C . TYR A 1 321 ? -16.815 3.056 -5.735 1.00 68.12 321 TYR A C 1
ATOM 2533 O O . TYR A 1 321 ? -15.984 2.293 -5.238 1.00 68.12 321 TYR A O 1
ATOM 2541 N N . ILE A 1 322 ? -17.975 3.332 -5.142 1.00 63.91 322 ILE A N 1
ATOM 2542 C CA . ILE A 1 322 ? -18.420 2.701 -3.897 1.00 63.91 322 ILE A CA 1
ATOM 2543 C C . ILE A 1 322 ? -19.766 2.044 -4.165 1.00 63.91 322 ILE A C 1
ATOM 2545 O O . ILE A 1 322 ? -20.712 2.730 -4.550 1.00 63.91 322 ILE A O 1
ATOM 2549 N N . LYS A 1 323 ? -19.844 0.737 -3.912 1.00 66.06 323 LYS A N 1
ATOM 2550 C CA . LYS A 1 323 ? -21.098 -0.013 -3.866 1.00 66.06 323 LYS A CA 1
ATOM 2551 C C . LYS A 1 323 ? -21.306 -0.529 -2.453 1.00 66.06 323 LYS A C 1
ATOM 2553 O O . LYS A 1 323 ? -20.457 -1.238 -1.915 1.00 66.06 323 LYS A O 1
ATOM 2558 N N . GLU A 1 324 ? -22.430 -0.169 -1.853 1.00 64.69 324 GLU A N 1
ATOM 2559 C CA . GLU A 1 324 ? -22.859 -0.698 -0.562 1.00 64.69 324 GLU A CA 1
ATOM 2560 C C . GLU A 1 324 ? -24.096 -1.563 -0.785 1.00 64.69 324 GLU A C 1
ATOM 2562 O O . GLU A 1 324 ? -25.191 -1.059 -1.017 1.00 64.69 324 GLU A O 1
ATOM 2567 N N . GLU A 1 325 ? -23.920 -2.880 -0.726 1.00 56.94 325 GLU A N 1
ATOM 2568 C CA . GLU A 1 325 ? -25.033 -3.818 -0.709 1.00 56.94 325 GLU A CA 1
ATOM 2569 C C . GLU A 1 325 ? -25.425 -4.097 0.734 1.00 56.94 325 GLU A C 1
ATOM 2571 O O . GLU A 1 325 ? -24.683 -4.712 1.507 1.00 56.94 325 GLU A O 1
ATOM 2576 N N . ARG A 1 326 ? -26.632 -3.674 1.090 1.00 53.44 326 ARG A N 1
ATOM 2577 C CA . ARG A 1 326 ? -27.358 -4.278 2.200 1.00 53.44 326 ARG A CA 1
ATOM 2578 C C . ARG A 1 326 ? -28.093 -5.458 1.589 1.00 53.44 326 ARG A C 1
ATOM 2580 O O . ARG A 1 326 ? -29.025 -5.242 0.819 1.00 53.44 326 ARG A O 1
ATOM 2587 N N . ARG A 1 327 ? -27.633 -6.686 1.847 1.00 45.66 327 ARG A N 1
ATOM 2588 C CA . ARG A 1 327 ? -28.453 -7.846 1.476 1.00 45.66 327 ARG A CA 1
ATOM 2589 C C . ARG A 1 327 ? -29.787 -7.737 2.260 1.00 45.66 327 ARG A C 1
ATOM 2591 O O . ARG A 1 327 ? -29.797 -7.089 3.311 1.00 45.66 327 ARG A O 1
ATOM 2598 N N . PRO A 1 328 ? -30.912 -8.213 1.715 1.00 44.91 328 PRO A N 1
ATOM 2599 C CA . PRO A 1 328 ? -32.20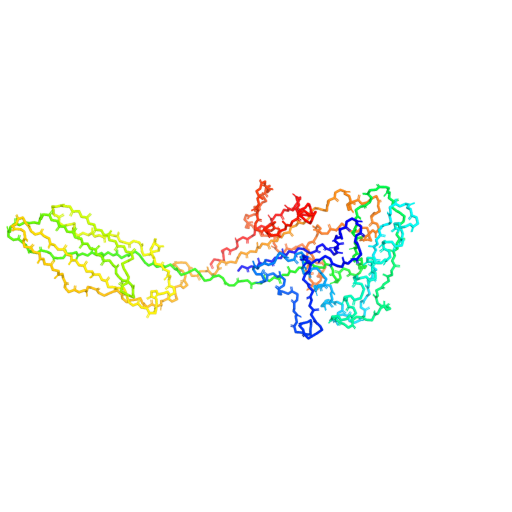0 -8.204 2.407 1.00 44.91 328 PRO A CA 1
ATOM 2600 C C . PRO A 1 328 ? -32.281 -9.239 3.531 1.00 44.91 328 PRO A C 1
ATOM 2602 O O . PRO A 1 328 ? -31.515 -10.233 3.485 1.00 44.91 328 PRO A O 1
#

Secondary structure (DSSP, 8-state):
-EEEE----EEEPPTT--SPPTTS----HHHHHH--TTHHHH-SSS-GGGGHHHHHHHHHHH-TT--EEEEEE--SSHHHHHHHHHHHHHHHHHHHHHH---GGGEEEEEE---TT---EEEEE-TTSTTTPPEEEE------PPPEEEE------SS-EEEEEEEEEETTEEEEEEEEESSPPS-EEEEGGGT--HHHHHHSPEEEEEEEEETT--EEEPPPEEE---------TT-PPEEEEEEEE----TTT--S-GGGGTTS-TT-----SS--TT-S-TTTS--SPPEE----S--TTTTT--TTTTGGGTT-EEEEEEEE--

Radius of gyration: 29.66 Å; chains: 1; bounding box: 59×39×85 Å

Foldseek 3Di:
DKEWEFAFQKQFDDPQDLARDPLQDADALVRLVPDDLLVLVVPPQHFSNSCSLSLLLNLCLVVVPFAKEWEDEAAQDPVSQVSLQSNSVNSLVRSCRNRVHDCVRYHYYYHYDHHPGGRMIGIFGQVCSSGAIDMDDDDDDDDADDKDKDADDDDDPQFFAKKKKFKDWPNDTQDMDIDGTDDDRIDIDRCVVRDDPVSLQVTKIWIKMWTAGPVRDIDIDDTDIDHDDDDPPCDVVNFDKDKYKYKAFDAPVSVPDVDCPSRDVDHPRHDNADPPHDPPPPPVQVVDPFDWDKDPDPDCDPNLPNDDPPVSVRCNRMIMTMGIDGDD